Protein AF-A0A644X126-F1 (afdb_monomer_lite)

Foldseek 3Di:
DDDDDPVVVVVVVVVVVVVVVPPVVVVVVPFKDFQQAFDDDPNHTPGHRPDWDQDPVRDTDGQWMWGQDPVRDTDIDGPLVVVLVVVVWDWDADPVVRDIDHHDDPPPPPPDDPPAQLVVVLVVQQVVLVVVLVPAPASVQKDWPWWKWFDDPDPQQWIKIKTFIFGPRPPTDGDIDIDIGHQPPDDDGDRNDPPSDFDQDPVGTTIDIDDCVSYDD

Structure (mmCIF, N/CA/C/O backbone):
data_AF-A0A644X126-F1
#
_entry.id   AF-A0A644X126-F1
#
loop_
_atom_site.group_PDB
_atom_site.id
_atom_site.type_symbol
_atom_site.label_atom_id
_atom_site.label_alt_id
_atom_site.label_comp_id
_atom_site.label_asym_id
_atom_site.label_entity_id
_atom_site.label_seq_id
_atom_site.pdbx_PDB_ins_code
_atom_site.Cartn_x
_atom_site.Cartn_y
_atom_site.Cartn_z
_atom_site.occupancy
_atom_site.B_iso_or_equiv
_atom_site.auth_seq_id
_atom_site.auth_comp_id
_atom_site.auth_asym_id
_atom_site.auth_atom_id
_atom_site.pdbx_PDB_model_num
ATOM 1 N N . MET A 1 1 ? 68.796 30.355 -16.864 1.00 40.91 1 MET A N 1
ATOM 2 C CA . MET A 1 1 ? 68.556 29.551 -18.085 1.00 40.91 1 MET A CA 1
ATOM 3 C C . MET A 1 1 ? 67.049 29.350 -18.218 1.00 40.91 1 MET A C 1
ATOM 5 O O . MET A 1 1 ? 66.423 29.025 -17.220 1.00 40.91 1 MET A O 1
ATOM 9 N N . LYS A 1 2 ? 66.442 29.672 -19.372 1.00 56.16 2 LYS A N 1
ATOM 10 C CA . LYS A 1 2 ? 64.982 29.588 -19.585 1.00 56.16 2 LYS A CA 1
ATOM 11 C C . LYS A 1 2 ? 64.649 28.218 -20.186 1.00 56.16 2 LYS A C 1
ATOM 13 O O . LYS A 1 2 ? 64.935 27.997 -21.359 1.00 56.16 2 LYS A O 1
ATOM 18 N N . ASN A 1 3 ? 64.073 27.315 -19.396 1.00 58.97 3 ASN A N 1
ATOM 19 C CA . ASN A 1 3 ? 63.715 25.969 -19.849 1.00 58.97 3 ASN A CA 1
ATOM 20 C C . ASN A 1 3 ? 62.486 26.054 -20.763 1.00 58.97 3 ASN A C 1
ATOM 22 O O . ASN A 1 3 ? 61.373 26.281 -20.291 1.00 58.97 3 ASN A O 1
ATOM 26 N N . LYS A 1 4 ? 62.684 25.917 -22.078 1.00 67.62 4 LYS A N 1
ATOM 27 C CA . LYS A 1 4 ? 61.579 25.795 -23.034 1.00 67.62 4 LYS A CA 1
ATOM 28 C C . LYS A 1 4 ? 61.146 24.334 -23.070 1.00 67.62 4 LYS A C 1
ATOM 30 O O . LYS A 1 4 ? 61.917 23.486 -23.509 1.00 67.62 4 LYS A O 1
ATOM 35 N N . LEU A 1 5 ? 59.937 24.045 -22.592 1.00 64.88 5 LEU A N 1
ATOM 36 C CA . LEU A 1 5 ? 59.339 22.724 -22.768 1.00 64.88 5 LEU A CA 1
ATOM 37 C C . LEU A 1 5 ? 59.188 22.476 -24.283 1.00 64.88 5 LEU A C 1
ATOM 39 O O . LEU A 1 5 ? 58.654 23.351 -24.974 1.00 64.88 5 LEU A O 1
ATOM 43 N N . PRO A 1 6 ? 59.671 21.351 -24.835 1.00 75.75 6 PRO A N 1
ATOM 44 C CA . PRO A 1 6 ? 59.503 21.069 -26.253 1.00 75.75 6 PRO A CA 1
ATOM 45 C C . PRO A 1 6 ? 58.005 20.926 -26.586 1.00 75.75 6 PRO A C 1
ATOM 47 O O . PRO A 1 6 ? 57.253 20.360 -25.788 1.00 75.75 6 PRO A O 1
ATOM 50 N N . PRO A 1 7 ? 57.554 21.403 -27.761 1.00 76.69 7 PRO A N 1
ATOM 51 C CA . PRO A 1 7 ? 56.133 21.471 -28.125 1.00 76.69 7 PRO A CA 1
ATOM 52 C C . PRO A 1 7 ? 55.436 20.102 -28.128 1.00 76.69 7 PRO A C 1
ATOM 54 O O . PRO A 1 7 ? 54.237 20.018 -27.883 1.00 76.69 7 PRO A O 1
ATOM 57 N N . PHE A 1 8 ? 56.195 19.019 -28.317 1.00 80.00 8 PHE A N 1
ATOM 58 C CA . PHE A 1 8 ? 55.704 17.650 -28.178 1.00 80.00 8 PHE A CA 1
ATOM 59 C C . PHE A 1 8 ? 55.237 17.328 -26.748 1.00 80.00 8 PHE A C 1
ATOM 61 O O . PHE A 1 8 ? 54.151 16.784 -26.566 1.00 80.00 8 PHE A O 1
ATOM 68 N N . LEU A 1 9 ? 56.012 17.718 -25.725 1.00 81.38 9 LEU A N 1
ATOM 69 C CA . LEU A 1 9 ? 55.625 17.509 -24.325 1.00 81.38 9 LEU A CA 1
ATOM 70 C C . LEU A 1 9 ? 54.409 18.360 -23.951 1.00 81.38 9 LEU A C 1
ATOM 72 O O . LEU A 1 9 ? 53.558 17.898 -23.198 1.00 81.38 9 LEU A O 1
ATOM 76 N N . ALA A 1 10 ? 54.304 19.574 -24.499 1.00 82.69 10 ALA A N 1
ATOM 77 C CA . ALA A 1 10 ? 53.126 20.413 -24.303 1.00 82.69 10 ALA A CA 1
ATOM 78 C C . ALA A 1 10 ? 51.863 19.741 -24.870 1.00 82.69 10 ALA A C 1
ATOM 80 O O . ALA A 1 10 ? 50.846 19.692 -24.185 1.00 82.69 10 ALA A O 1
ATOM 81 N N . GLY A 1 11 ? 51.957 19.142 -26.064 1.00 84.62 11 GLY A N 1
ATOM 82 C CA . GLY A 1 11 ? 50.864 18.380 -26.674 1.00 84.62 11 GLY A CA 1
ATOM 83 C C . GLY A 1 11 ? 50.426 17.176 -25.836 1.00 84.62 11 GLY A C 1
ATOM 84 O O . GLY A 1 11 ? 49.239 17.043 -25.552 1.00 84.62 11 GLY A O 1
ATOM 85 N N . VAL A 1 12 ? 51.371 16.350 -25.366 1.00 88.69 12 VAL A N 1
ATOM 86 C CA . VAL A 1 12 ? 51.072 15.197 -24.490 1.00 88.69 12 VAL A CA 1
ATOM 87 C C . VAL A 1 12 ? 50.371 15.644 -23.204 1.00 88.69 12 VAL A C 1
ATOM 89 O O . VAL A 1 12 ? 49.398 15.018 -22.786 1.00 88.69 12 VAL A O 1
ATOM 92 N N . PHE A 1 13 ? 50.807 16.757 -22.608 1.00 84.06 13 PHE A N 1
ATOM 93 C CA . PHE A 1 13 ? 50.151 17.335 -21.434 1.00 84.06 13 PHE A CA 1
ATOM 94 C C . PHE A 1 13 ? 48.730 17.820 -21.730 1.00 84.06 13 PHE A C 1
ATOM 96 O O . PHE A 1 13 ? 47.830 17.588 -20.926 1.00 84.06 13 PHE A O 1
ATOM 103 N N . THR A 1 14 ? 48.503 18.463 -22.877 1.00 86.00 14 THR A N 1
ATOM 104 C CA . THR A 1 14 ? 47.160 18.896 -23.284 1.00 86.00 14 THR A CA 1
ATOM 105 C C . THR A 1 14 ? 46.230 17.703 -23.495 1.00 86.00 14 THR A C 1
ATOM 107 O O . THR A 1 14 ? 45.105 17.721 -23.002 1.00 86.00 14 THR A O 1
ATOM 110 N N . THR A 1 15 ? 46.688 16.638 -24.159 1.00 83.94 15 THR A N 1
ATOM 111 C CA . THR A 1 15 ? 45.876 15.428 -24.354 1.00 83.94 15 THR A CA 1
ATOM 112 C C . THR A 1 15 ? 45.592 14.723 -23.028 1.00 83.94 15 THR A C 1
ATOM 114 O O . THR A 1 15 ? 44.451 14.345 -22.783 1.00 83.94 15 THR A O 1
ATOM 117 N N . ALA A 1 16 ? 46.580 14.616 -22.133 1.00 83.94 16 ALA A N 1
ATOM 118 C CA . ALA A 1 16 ? 46.388 14.043 -20.800 1.00 83.94 16 ALA A CA 1
ATOM 119 C C . ALA A 1 16 ? 45.371 14.841 -19.964 1.00 83.94 16 ALA A C 1
ATOM 121 O O . ALA A 1 16 ? 44.516 14.248 -19.306 1.00 83.94 16 ALA A O 1
ATOM 122 N N . LEU A 1 17 ? 45.414 16.176 -20.040 1.00 83.50 17 LEU A N 1
ATOM 123 C CA . LEU A 1 17 ? 44.461 17.052 -19.361 1.00 83.50 17 LEU A CA 1
ATOM 124 C C . LEU A 1 17 ? 43.038 16.860 -19.909 1.00 83.50 17 LEU A C 1
ATOM 126 O O . LEU A 1 17 ? 42.105 16.681 -19.131 1.00 83.50 17 LEU A O 1
ATOM 130 N N . ILE A 1 18 ? 42.871 16.811 -21.235 1.00 81.50 18 ILE A N 1
ATOM 131 C CA . ILE A 1 18 ? 41.566 16.562 -21.869 1.00 81.50 18 ILE A CA 1
ATOM 132 C C . ILE A 1 18 ? 41.033 15.175 -21.483 1.00 81.50 18 ILE A C 1
ATOM 134 O O . ILE A 1 18 ? 39.880 15.062 -21.078 1.00 81.50 18 ILE A O 1
ATOM 138 N N . CYS A 1 19 ? 41.869 14.133 -21.522 1.00 75.06 19 CYS A N 1
ATOM 139 C CA . CYS A 1 19 ? 41.469 12.793 -21.095 1.00 75.06 19 CYS A CA 1
ATOM 140 C C . CYS A 1 19 ? 41.053 12.768 -19.617 1.00 75.06 19 CYS A C 1
ATOM 142 O O . CYS A 1 19 ? 40.012 12.194 -19.304 1.00 75.06 19 CYS A O 1
ATOM 144 N N . SER A 1 20 ? 41.780 13.447 -18.719 1.00 68.31 20 SER A N 1
ATOM 145 C CA . SER A 1 20 ? 41.420 13.501 -17.291 1.00 68.31 20 SER A CA 1
ATOM 146 C C . SER A 1 20 ? 40.070 14.175 -17.015 1.00 68.31 20 SER A C 1
ATOM 148 O O . SER A 1 20 ? 39.378 13.783 -16.080 1.00 68.31 20 SER A O 1
ATOM 150 N N . LEU A 1 21 ? 39.652 15.127 -17.855 1.00 68.12 21 LEU A N 1
ATOM 151 C CA . LEU A 1 21 ? 38.373 15.831 -17.717 1.00 68.12 21 LEU A CA 1
ATOM 152 C C . LEU A 1 21 ? 37.175 14.994 -18.197 1.00 68.12 21 LEU A C 1
ATOM 154 O O . LEU A 1 21 ? 36.044 15.272 -17.812 1.00 68.12 21 LEU A O 1
ATOM 158 N N . THR A 1 22 ? 37.402 13.963 -19.018 1.00 58.28 22 THR A N 1
ATOM 159 C CA . THR A 1 22 ? 36.324 13.112 -19.561 1.00 58.28 22 THR A CA 1
ATOM 160 C C . THR A 1 22 ? 35.936 11.928 -18.669 1.00 58.28 22 THR A C 1
ATOM 162 O O . THR A 1 22 ? 34.868 11.350 -18.860 1.00 58.28 22 THR A O 1
ATOM 165 N N . VAL A 1 23 ? 36.759 11.563 -17.678 1.00 58.66 23 VAL A N 1
ATOM 166 C CA . VAL A 1 23 ? 36.540 10.345 -16.871 1.00 58.66 23 VAL A CA 1
ATOM 167 C C . VAL A 1 23 ? 35.418 10.515 -15.838 1.00 58.66 23 VAL A C 1
ATOM 169 O O . VAL A 1 23 ? 34.710 9.557 -15.537 1.00 58.66 23 VAL A O 1
ATOM 172 N N . THR A 1 24 ? 35.190 11.725 -15.323 1.00 52.59 24 THR A N 1
ATOM 173 C CA . THR A 1 24 ? 34.214 11.958 -14.241 1.00 52.59 24 THR A CA 1
ATOM 174 C C . THR A 1 24 ? 32.754 11.890 -14.697 1.00 52.59 24 THR A C 1
ATOM 176 O O . THR A 1 24 ? 31.888 11.550 -13.896 1.00 52.59 24 THR A O 1
ATOM 179 N N . ALA A 1 25 ? 32.460 12.138 -15.977 1.00 50.09 25 ALA A N 1
ATOM 180 C CA . ALA A 1 25 ? 31.092 12.089 -16.500 1.00 50.09 25 ALA A CA 1
ATOM 181 C C . ALA A 1 25 ? 30.603 10.660 -16.813 1.00 50.09 25 ALA A C 1
ATOM 183 O O . ALA A 1 25 ? 29.402 10.396 -16.779 1.00 50.09 25 ALA A O 1
ATOM 184 N N . LEU A 1 26 ? 31.512 9.720 -17.100 1.00 50.06 26 LEU A N 1
ATOM 185 C CA . LEU A 1 26 ? 31.136 8.369 -17.532 1.00 50.06 26 LEU A CA 1
ATOM 186 C C . LEU A 1 26 ? 30.711 7.467 -16.359 1.00 50.06 26 LEU A C 1
ATOM 188 O O . LEU A 1 26 ? 29.802 6.654 -16.520 1.00 50.06 26 LEU A O 1
ATOM 192 N N . ALA A 1 27 ? 31.292 7.651 -15.168 1.00 52.66 27 ALA A N 1
ATOM 193 C CA . ALA A 1 27 ? 30.945 6.872 -13.973 1.00 52.66 27 ALA A CA 1
ATOM 194 C C . ALA A 1 27 ? 29.505 7.128 -13.481 1.00 52.66 27 ALA A C 1
ATOM 196 O O . ALA A 1 27 ? 28.838 6.203 -13.024 1.00 52.66 27 ALA A O 1
ATOM 197 N N . ALA A 1 28 ? 28.986 8.350 -13.653 1.00 50.41 28 ALA A N 1
ATOM 198 C CA . ALA A 1 28 ? 27.601 8.679 -13.306 1.00 50.41 28 ALA A CA 1
ATOM 199 C C . ALA A 1 28 ? 26.577 7.981 -14.224 1.00 50.41 28 ALA A C 1
ATOM 201 O O . ALA A 1 28 ? 25.473 7.658 -13.793 1.00 50.41 28 ALA A O 1
ATOM 202 N N . SER A 1 29 ? 26.950 7.679 -15.476 1.00 53.31 29 SER A N 1
ATOM 203 C CA . SER A 1 29 ? 26.071 6.970 -16.421 1.00 53.31 29 SER A CA 1
ATOM 204 C C . SER A 1 29 ? 25.863 5.484 -16.089 1.00 53.31 29 SER A C 1
ATOM 206 O O . SER A 1 29 ? 24.968 4.857 -16.648 1.00 53.31 29 SER A O 1
ATOM 208 N N . GLY A 1 30 ? 26.655 4.918 -15.168 1.00 60.38 30 GLY A N 1
ATOM 209 C CA . GLY A 1 30 ? 26.560 3.514 -14.750 1.00 60.38 30 GLY A CA 1
ATOM 210 C C . GLY A 1 30 ? 25.592 3.246 -13.593 1.00 60.38 30 GLY A C 1
ATOM 211 O O . GLY A 1 30 ? 25.305 2.085 -13.305 1.00 60.38 30 GLY A O 1
ATOM 212 N N . GLN A 1 31 ? 25.079 4.289 -12.930 1.00 79.62 31 GLN A N 1
ATOM 213 C CA . GLN A 1 31 ? 24.213 4.116 -11.758 1.00 79.62 31 GLN A CA 1
ATOM 214 C C . GLN A 1 31 ? 22.780 3.729 -12.115 1.00 79.62 31 GLN A C 1
ATOM 216 O O . GLN A 1 31 ? 22.107 3.143 -11.280 1.00 79.62 31 GLN A O 1
ATOM 221 N N . VAL A 1 32 ? 22.296 4.028 -13.324 1.00 88.69 32 VAL A N 1
ATOM 222 C CA . VAL A 1 32 ? 20.918 3.727 -13.738 1.00 88.69 32 VAL A CA 1
ATOM 223 C C . VAL A 1 32 ? 20.929 2.982 -15.065 1.00 88.69 32 VAL A C 1
ATOM 225 O O . VAL A 1 32 ? 21.407 3.491 -16.072 1.00 88.69 32 VAL A O 1
ATOM 228 N N . SER A 1 33 ? 20.378 1.772 -15.071 1.00 91.38 33 SER A N 1
ATOM 229 C CA . SER A 1 33 ? 20.244 0.927 -16.259 1.00 91.38 33 SER A CA 1
ATOM 230 C C . SER A 1 33 ? 18.778 0.616 -16.536 1.00 91.38 33 SER A C 1
ATOM 232 O O . SER A 1 33 ? 18.036 0.247 -15.630 1.00 91.38 33 SER A O 1
ATOM 234 N N . PHE A 1 34 ? 18.353 0.715 -17.794 1.00 93.31 34 PHE A N 1
ATOM 235 C CA . PHE A 1 34 ? 16.987 0.383 -18.203 1.00 93.31 34 PHE A CA 1
ATOM 236 C C . PHE A 1 34 ? 16.898 -1.049 -18.724 1.00 93.31 34 PHE A C 1
ATOM 238 O O . PHE A 1 34 ? 17.758 -1.492 -19.485 1.00 93.31 34 PHE A O 1
ATOM 245 N N . ASN A 1 35 ? 15.836 -1.758 -18.337 1.00 93.19 35 ASN A N 1
ATOM 246 C CA . ASN A 1 35 ? 15.483 -3.086 -18.850 1.00 93.19 35 ASN A CA 1
ATOM 247 C C . ASN A 1 35 ? 16.629 -4.117 -18.748 1.00 93.19 35 ASN A C 1
ATOM 249 O O . ASN A 1 35 ? 16.771 -4.991 -19.608 1.00 93.19 35 ASN A O 1
ATOM 253 N N . LEU A 1 36 ? 17.467 -4.020 -17.707 1.00 91.69 36 LEU A N 1
ATOM 254 C CA . LEU A 1 36 ? 18.660 -4.862 -17.536 1.00 91.69 36 LEU A CA 1
ATOM 255 C C . LEU A 1 36 ? 18.313 -6.350 -17.359 1.00 91.69 36 LEU A C 1
ATOM 257 O O . LEU A 1 36 ? 19.083 -7.225 -17.771 1.00 91.69 36 LEU A O 1
ATOM 261 N N . SER A 1 37 ? 17.139 -6.621 -16.786 1.00 88.06 37 SER A N 1
ATOM 262 C CA . SER A 1 37 ? 16.658 -7.951 -16.415 1.00 88.06 37 SER A CA 1
ATOM 263 C C . SER A 1 37 ? 15.315 -8.260 -17.070 1.00 88.06 37 SER A C 1
ATOM 265 O O . SER A 1 37 ? 14.464 -7.383 -17.209 1.00 88.06 37 SER A O 1
ATOM 267 N N . ALA A 1 38 ? 15.111 -9.530 -17.430 1.00 91.06 38 ALA A N 1
ATOM 268 C CA . ALA A 1 38 ? 13.787 -10.031 -17.782 1.00 91.06 38 ALA A CA 1
ATOM 269 C C . ALA A 1 38 ? 12.904 -10.087 -16.528 1.00 91.06 38 ALA A C 1
ATOM 271 O O . ALA A 1 38 ? 13.386 -10.408 -15.439 1.00 91.06 38 ALA A O 1
ATOM 272 N N . ILE A 1 39 ? 11.612 -9.812 -16.687 1.00 91.00 39 ILE A N 1
ATOM 273 C CA . ILE A 1 39 ? 10.663 -9.776 -15.576 1.00 91.00 39 ILE A CA 1
ATOM 274 C C . ILE A 1 39 ? 9.706 -10.953 -15.715 1.00 91.00 39 ILE A C 1
ATOM 276 O O . ILE A 1 39 ? 9.108 -11.169 -16.775 1.00 91.00 39 ILE A O 1
ATOM 280 N N . LYS A 1 40 ? 9.555 -11.710 -14.626 1.00 90.38 40 LYS A N 1
ATOM 281 C CA . LYS A 1 40 ? 8.569 -12.781 -14.510 1.00 90.38 40 LYS A CA 1
ATOM 282 C C . LYS A 1 40 ? 7.619 -12.482 -13.363 1.00 90.38 40 LYS A C 1
ATOM 284 O O . LYS A 1 40 ? 8.064 -12.143 -12.272 1.00 90.38 40 LYS A O 1
ATOM 289 N N . PHE A 1 41 ? 6.329 -12.646 -13.611 1.00 87.88 41 PHE A N 1
ATOM 290 C CA . PHE A 1 41 ? 5.274 -12.519 -12.615 1.00 87.88 41 PHE A CA 1
ATOM 291 C C . PHE A 1 41 ? 4.470 -13.818 -12.618 1.00 87.88 41 PHE A C 1
ATOM 293 O O . PHE A 1 41 ? 4.087 -14.300 -13.682 1.00 87.88 41 PHE A O 1
ATOM 300 N N . ASN A 1 42 ? 4.296 -14.443 -11.450 1.00 89.38 42 ASN A N 1
ATOM 301 C CA . ASN A 1 42 ? 3.670 -15.768 -11.321 1.00 89.38 42 ASN A CA 1
ATOM 302 C C . ASN A 1 42 ? 4.260 -16.834 -12.271 1.00 89.38 42 ASN A C 1
ATOM 304 O O . ASN A 1 42 ? 3.544 -17.632 -12.868 1.00 89.38 42 ASN A O 1
ATOM 308 N N . GLY A 1 43 ? 5.585 -16.823 -12.459 1.00 87.31 43 GLY A N 1
ATOM 309 C CA . GLY A 1 43 ? 6.290 -17.763 -13.339 1.00 87.31 43 GLY A CA 1
ATOM 310 C C . GLY A 1 43 ? 6.166 -17.474 -14.842 1.00 87.31 43 GLY A C 1
ATOM 311 O O . GLY A 1 43 ? 6.935 -18.037 -15.621 1.00 87.31 43 GLY A O 1
ATOM 312 N N . GLN A 1 44 ? 5.283 -16.561 -15.257 1.00 88.06 44 GLN A N 1
ATOM 313 C CA . GLN A 1 44 ? 5.147 -16.131 -16.648 1.00 88.06 44 GLN A CA 1
ATOM 314 C C . GLN A 1 44 ? 6.044 -14.934 -16.947 1.00 88.06 44 GLN A C 1
ATOM 316 O O . GLN A 1 44 ? 6.161 -14.009 -16.145 1.00 88.06 44 GLN A O 1
ATOM 321 N N . GLN A 1 45 ? 6.695 -14.946 -18.109 1.00 90.25 45 GLN A N 1
ATOM 322 C CA . GLN A 1 45 ? 7.522 -13.829 -18.550 1.00 90.25 45 GLN A CA 1
ATOM 323 C C . GLN A 1 45 ? 6.642 -12.701 -19.082 1.00 90.25 45 GLN A C 1
ATOM 325 O O . GLN A 1 45 ? 5.902 -12.892 -20.040 1.00 90.25 45 GLN A O 1
ATOM 330 N N . ILE A 1 46 ? 6.759 -11.527 -18.463 1.00 90.69 46 ILE A N 1
ATOM 331 C CA . ILE A 1 46 ? 5.954 -10.341 -18.787 1.00 90.69 46 ILE A CA 1
ATOM 332 C C . ILE A 1 46 ? 6.746 -9.255 -19.529 1.00 90.69 46 ILE A C 1
ATOM 334 O O . ILE A 1 46 ? 6.148 -8.304 -20.029 1.00 90.69 46 ILE A O 1
ATOM 338 N N . SER A 1 47 ? 8.078 -9.377 -19.549 1.00 92.50 47 SER A N 1
ATOM 339 C CA . SER A 1 47 ? 9.006 -8.549 -20.325 1.00 92.50 47 SER A CA 1
ATOM 340 C C . SER A 1 47 ? 10.326 -9.296 -20.493 1.00 92.50 47 SER A C 1
ATOM 342 O O . SER A 1 47 ? 10.867 -9.813 -19.507 1.00 92.50 47 SER A O 1
ATOM 344 N N . ALA A 1 48 ? 10.867 -9.354 -21.709 1.00 93.50 48 ALA A N 1
ATOM 345 C CA . ALA A 1 48 ? 12.229 -9.827 -21.919 1.00 93.50 48 ALA A CA 1
ATOM 346 C C . ALA A 1 48 ? 13.257 -8.753 -21.522 1.00 93.50 48 ALA A C 1
ATOM 348 O O . ALA A 1 48 ? 12.932 -7.584 -21.297 1.00 93.50 48 ALA A O 1
ATOM 349 N N . LYS A 1 49 ? 14.528 -9.157 -21.430 1.00 93.50 49 LYS A N 1
ATOM 350 C CA . LYS A 1 49 ? 15.640 -8.225 -21.225 1.00 93.50 49 LYS A CA 1
ATOM 351 C C . LYS A 1 49 ? 15.731 -7.263 -22.414 1.00 93.50 49 LYS A C 1
ATOM 353 O O . LYS A 1 49 ? 15.696 -7.701 -23.559 1.00 93.50 49 LYS A O 1
ATOM 358 N N . GLY A 1 50 ? 15.901 -5.975 -22.131 1.00 92.50 50 GLY A N 1
ATOM 359 C CA . GLY A 1 50 ? 15.982 -4.915 -23.137 1.00 92.50 50 GLY A CA 1
ATOM 360 C C . GLY A 1 50 ? 14.630 -4.445 -23.678 1.00 92.50 50 GLY A C 1
ATOM 361 O O . GLY A 1 50 ? 14.596 -3.432 -24.373 1.00 92.50 50 GLY A O 1
ATOM 362 N N . GLU A 1 51 ? 13.524 -5.119 -23.351 1.00 92.69 51 GLU A N 1
ATOM 363 C CA . GLU A 1 51 ? 12.206 -4.739 -23.857 1.00 92.69 51 GLU A CA 1
ATOM 364 C C . GLU A 1 51 ? 11.588 -3.582 -23.080 1.00 92.69 51 GLU A C 1
ATOM 366 O O . GLU A 1 51 ? 11.663 -3.504 -21.853 1.00 92.69 51 GLU A O 1
ATOM 371 N N . ASN A 1 52 ? 10.939 -2.697 -23.833 1.00 92.19 52 ASN A N 1
ATOM 372 C CA . ASN A 1 52 ? 10.089 -1.656 -23.284 1.00 92.19 52 ASN A CA 1
ATOM 373 C C . ASN A 1 52 ? 8.678 -2.190 -23.050 1.00 92.19 52 ASN A C 1
ATOM 375 O O . ASN A 1 52 ? 8.208 -3.107 -23.720 1.00 92.19 52 ASN A O 1
ATOM 379 N N . TYR A 1 53 ? 7.986 -1.540 -22.129 1.00 88.56 53 TYR A N 1
ATOM 380 C CA . TYR A 1 53 ? 6.576 -1.743 -21.867 1.00 88.56 53 TYR A CA 1
ATOM 381 C C . TYR A 1 53 ? 5.769 -0.622 -22.537 1.00 88.56 53 TYR A C 1
ATOM 383 O O . TYR A 1 53 ? 6.079 0.561 -22.391 1.00 88.56 53 TYR A O 1
ATOM 391 N N . THR A 1 54 ? 4.740 -0.995 -23.294 1.00 89.56 54 THR A N 1
ATOM 392 C CA . THR A 1 54 ? 3.844 -0.045 -23.961 1.00 89.56 54 THR A CA 1
ATOM 393 C C . THR A 1 54 ? 2.630 0.229 -23.082 1.00 89.56 54 THR A C 1
ATOM 395 O O . THR A 1 54 ? 1.862 -0.678 -22.764 1.00 89.56 54 THR A O 1
ATOM 398 N N . LEU A 1 55 ? 2.449 1.493 -22.709 1.00 83.88 55 LEU A N 1
ATOM 399 C CA . LEU A 1 55 ? 1.278 1.966 -21.978 1.00 83.88 55 LEU A CA 1
ATOM 400 C C . LEU A 1 55 ? 0.017 1.898 -22.851 1.00 83.88 55 LEU A C 1
ATOM 402 O O . LEU A 1 55 ? 0.091 1.946 -24.077 1.00 83.88 55 LEU A O 1
ATOM 406 N N . SER A 1 56 ? -1.158 1.932 -22.218 1.00 80.06 56 SER A N 1
ATOM 407 C CA . SER A 1 56 ? -2.447 2.077 -22.916 1.00 80.06 56 SER A CA 1
ATOM 408 C C . SER A 1 56 ? -2.543 3.327 -23.808 1.00 80.06 56 SER A C 1
ATOM 410 O O . SER A 1 56 ? -3.322 3.346 -24.754 1.00 80.06 56 SER A O 1
ATOM 412 N N . SER A 1 57 ? -1.726 4.354 -23.550 1.00 80.25 57 SER A N 1
ATOM 413 C CA . SER A 1 57 ? -1.590 5.546 -24.398 1.00 80.25 57 SER A CA 1
ATOM 414 C C . SER A 1 57 ? -0.798 5.307 -25.693 1.00 80.25 57 SER A C 1
ATOM 416 O O . SER A 1 57 ? -0.651 6.229 -26.489 1.00 80.25 57 SER A O 1
ATOM 418 N N . GLY A 1 58 ? -0.227 4.113 -25.887 1.00 86.56 58 GLY A N 1
ATOM 419 C CA . GLY A 1 58 ? 0.686 3.790 -26.988 1.00 86.56 58 GLY A CA 1
ATOM 420 C C . GLY A 1 58 ? 2.136 4.235 -26.759 1.00 86.56 58 GLY A C 1
ATOM 421 O O . GLY A 1 58 ? 2.991 4.027 -27.617 1.00 86.56 58 GLY A O 1
ATOM 422 N N . THR A 1 59 ? 2.445 4.843 -25.612 1.00 90.94 59 THR A N 1
ATOM 423 C CA . THR A 1 59 ? 3.800 5.309 -25.284 1.00 90.94 59 THR A CA 1
ATOM 424 C C . THR A 1 59 ? 4.665 4.165 -24.764 1.00 90.94 59 THR A C 1
ATOM 426 O O . THR A 1 59 ? 4.264 3.447 -23.849 1.00 90.94 59 THR A O 1
ATOM 429 N N . ASN A 1 60 ? 5.881 4.038 -25.296 1.00 92.31 60 ASN A N 1
ATOM 430 C CA . ASN A 1 60 ? 6.875 3.096 -24.788 1.00 92.31 60 ASN A CA 1
ATOM 431 C C . ASN A 1 60 ? 7.625 3.691 -23.596 1.00 92.31 60 ASN A C 1
ATOM 433 O O . ASN A 1 60 ? 8.197 4.776 -23.693 1.00 92.31 60 ASN A O 1
ATOM 437 N N . VAL A 1 61 ? 7.656 2.946 -22.498 1.00 91.25 61 VAL A N 1
ATOM 438 C CA . VAL A 1 61 ? 8.410 3.268 -21.287 1.00 91.25 61 VAL A CA 1
ATOM 439 C C . VAL A 1 61 ? 9.299 2.086 -20.896 1.00 91.25 61 VAL A C 1
ATOM 441 O O . VAL A 1 61 ? 9.031 0.955 -21.310 1.00 91.25 61 VAL A O 1
ATOM 444 N N . PRO A 1 62 ? 10.358 2.303 -20.101 1.00 93.44 62 PRO A N 1
ATOM 445 C CA . PRO A 1 62 ? 11.133 1.200 -19.552 1.00 93.44 62 PRO A CA 1
ATOM 446 C C . PRO A 1 62 ? 10.241 0.245 -18.752 1.00 93.44 62 PRO A C 1
ATOM 448 O O . PRO A 1 62 ? 9.426 0.676 -17.932 1.00 93.44 62 PRO A O 1
ATOM 451 N N . ALA A 1 63 ? 10.406 -1.055 -18.978 1.00 93.12 63 ALA A N 1
ATOM 452 C CA . ALA A 1 63 ? 9.752 -2.092 -18.190 1.00 93.12 63 ALA A CA 1
ATOM 453 C C . ALA A 1 63 ? 10.358 -2.198 -16.780 1.00 93.12 63 ALA A C 1
ATOM 455 O O . ALA A 1 63 ? 9.660 -2.554 -15.830 1.00 93.12 63 ALA A O 1
ATOM 456 N N . SER A 1 64 ? 11.644 -1.871 -16.632 1.00 93.38 64 SER A N 1
ATOM 457 C CA . SER A 1 64 ? 12.321 -1.778 -15.339 1.00 93.38 64 SER A CA 1
ATOM 458 C C . SER A 1 64 ? 13.463 -0.769 -15.351 1.00 93.38 64 SER A C 1
ATOM 460 O O . SER A 1 64 ? 14.046 -0.454 -16.393 1.00 93.38 64 SER A O 1
ATOM 462 N N . ILE A 1 65 ? 13.792 -0.284 -14.156 1.00 94.44 65 ILE A N 1
ATOM 463 C CA . ILE A 1 65 ? 14.951 0.566 -13.898 1.00 94.44 65 ILE A CA 1
ATOM 464 C C . ILE A 1 65 ? 15.790 -0.126 -12.833 1.00 94.44 65 ILE A C 1
ATOM 466 O O . ILE A 1 65 ? 15.282 -0.447 -11.765 1.00 94.44 65 ILE A O 1
ATOM 470 N N . THR A 1 66 ? 17.069 -0.348 -13.093 1.00 93.31 66 THR A N 1
ATOM 471 C CA . THR A 1 66 ? 18.010 -0.873 -12.106 1.00 93.31 66 THR A CA 1
ATOM 472 C C . THR A 1 66 ? 18.935 0.245 -11.658 1.00 93.31 66 THR A C 1
ATOM 474 O O . THR A 1 66 ? 19.628 0.834 -12.485 1.00 93.31 66 THR A O 1
ATOM 477 N N . TYR A 1 67 ? 18.938 0.527 -10.357 1.00 92.06 67 TYR A N 1
ATOM 478 C CA . TYR A 1 67 ? 19.912 1.400 -9.719 1.00 92.06 67 TYR A CA 1
ATOM 479 C C . TYR A 1 67 ? 21.077 0.573 -9.179 1.00 92.06 67 TYR A C 1
ATOM 481 O O . TYR A 1 67 ? 20.835 -0.391 -8.457 1.00 92.06 67 TYR A O 1
ATOM 489 N N . THR A 1 68 ? 22.309 0.956 -9.493 1.00 90.56 68 THR A N 1
ATOM 490 C CA . THR A 1 68 ? 23.524 0.338 -8.953 1.00 90.56 68 THR A CA 1
ATOM 491 C C . THR A 1 68 ? 24.147 1.282 -7.934 1.00 90.56 68 THR A C 1
ATOM 493 O O . THR A 1 68 ? 24.509 2.410 -8.278 1.00 90.56 68 THR A O 1
ATOM 496 N N . ASP A 1 69 ? 24.262 0.826 -6.688 1.00 88.31 69 ASP A N 1
ATOM 497 C CA . ASP A 1 69 ? 24.902 1.588 -5.617 1.00 88.31 69 ASP A CA 1
ATOM 498 C C . ASP A 1 69 ? 26.442 1.609 -5.734 1.00 88.31 69 ASP A C 1
ATOM 500 O O . ASP A 1 69 ? 27.041 0.966 -6.601 1.00 88.31 69 ASP A O 1
ATOM 504 N N . GLU A 1 70 ? 27.099 2.361 -4.849 1.00 85.81 70 GLU A N 1
ATOM 505 C CA . GLU A 1 70 ? 28.562 2.525 -4.822 1.00 85.81 70 GLU A CA 1
ATOM 506 C C . GLU A 1 70 ? 29.327 1.215 -4.552 1.00 85.81 70 GLU A C 1
ATOM 508 O O . GLU A 1 70 ? 30.499 1.101 -4.909 1.00 85.81 70 GLU A O 1
ATOM 513 N N . ASN A 1 71 ? 28.666 0.213 -3.966 1.00 87.75 71 ASN A N 1
ATOM 514 C CA . ASN A 1 71 ? 29.225 -1.111 -3.694 1.00 87.75 71 ASN A CA 1
ATOM 515 C C . ASN A 1 71 ? 28.968 -2.103 -4.845 1.00 87.75 71 ASN A C 1
ATOM 517 O O . ASN A 1 71 ? 29.356 -3.269 -4.751 1.00 87.75 71 ASN A O 1
ATOM 521 N N . GLY A 1 72 ? 28.310 -1.665 -5.925 1.00 83.81 72 GLY A N 1
ATOM 522 C CA . GLY A 1 72 ? 27.918 -2.510 -7.052 1.00 83.81 72 GLY A CA 1
ATOM 523 C C . GLY A 1 72 ? 26.617 -3.293 -6.832 1.00 83.81 72 GLY A C 1
ATOM 524 O O . GLY A 1 72 ? 26.300 -4.177 -7.630 1.00 83.81 72 GLY A O 1
ATOM 525 N N . GLY A 1 73 ? 25.859 -2.996 -5.773 1.00 86.81 73 GLY A N 1
ATOM 526 C CA . GLY A 1 73 ? 24.564 -3.604 -5.476 1.00 86.81 73 GLY A CA 1
ATOM 527 C C . GLY A 1 73 ? 23.454 -3.057 -6.376 1.00 86.81 73 GLY A C 1
ATOM 528 O O . GLY A 1 73 ? 23.138 -1.870 -6.340 1.00 86.81 73 GLY A O 1
ATOM 529 N N . GLY A 1 74 ? 22.848 -3.922 -7.195 1.00 89.62 74 GLY A N 1
ATOM 530 C CA . GLY A 1 74 ? 21.762 -3.557 -8.109 1.00 89.62 74 GLY A CA 1
ATOM 531 C C . GLY A 1 74 ? 20.368 -3.710 -7.488 1.00 89.62 74 GLY A C 1
ATOM 532 O O . GLY A 1 74 ? 19.958 -4.822 -7.164 1.00 89.62 74 GLY A O 1
ATOM 533 N N . THR A 1 75 ? 19.595 -2.625 -7.404 1.00 92.62 75 THR A N 1
ATOM 534 C CA . THR A 1 75 ? 18.177 -2.620 -6.998 1.00 92.62 75 THR A CA 1
ATOM 535 C C . THR A 1 75 ? 17.279 -2.365 -8.202 1.00 92.62 75 THR A C 1
ATOM 537 O O . THR A 1 75 ? 17.437 -1.361 -8.891 1.00 92.62 75 THR A O 1
ATOM 540 N N . THR A 1 76 ? 16.320 -3.257 -8.463 1.00 91.81 76 THR A N 1
ATOM 541 C CA . THR A 1 76 ? 15.391 -3.123 -9.598 1.00 91.81 76 THR A CA 1
ATOM 542 C C . THR A 1 76 ? 14.052 -2.545 -9.154 1.00 91.81 76 THR A C 1
ATOM 544 O O . THR A 1 76 ? 13.349 -3.138 -8.341 1.00 91.81 76 THR A O 1
ATOM 547 N N . TYR A 1 77 ? 13.687 -1.416 -9.746 1.00 92.50 77 TYR A N 1
ATOM 548 C CA . TYR A 1 77 ? 12.411 -0.736 -9.596 1.00 92.50 77 TYR A CA 1
ATOM 549 C C . TYR A 1 77 ? 11.489 -1.083 -10.763 1.00 92.50 77 TYR A C 1
ATOM 551 O O . TYR A 1 77 ? 11.916 -1.170 -11.921 1.00 92.50 77 TYR A O 1
ATOM 559 N N . LEU A 1 78 ? 10.208 -1.255 -10.447 1.00 92.25 78 LEU A N 1
ATOM 560 C CA . LEU A 1 78 ? 9.156 -1.553 -11.411 1.00 92.25 78 LEU A CA 1
ATOM 561 C C . LEU A 1 78 ? 8.139 -0.408 -11.451 1.00 92.25 78 LEU A C 1
ATOM 563 O O . LEU A 1 78 ? 7.803 0.138 -10.397 1.00 92.25 78 LEU A O 1
ATOM 567 N N . PRO A 1 79 ? 7.603 -0.054 -12.634 1.00 90.69 79 PRO A N 1
ATOM 568 C CA . PRO A 1 79 ? 6.525 0.919 -12.724 1.00 90.69 79 PRO A CA 1
ATOM 569 C C . PRO A 1 79 ? 5.297 0.448 -11.934 1.00 90.69 79 PRO A C 1
ATOM 571 O O . PRO A 1 79 ? 4.747 -0.617 -12.215 1.00 90.69 79 PRO A O 1
ATOM 574 N N . ALA A 1 80 ? 4.822 1.268 -10.994 1.00 89.69 80 ALA A N 1
ATOM 575 C CA . ALA A 1 80 ? 3.633 0.977 -10.186 1.00 89.69 80 ALA A CA 1
ATOM 576 C C . ALA A 1 80 ? 2.407 0.627 -11.050 1.00 89.69 80 ALA A C 1
ATOM 578 O O . ALA A 1 80 ? 1.704 -0.343 -10.777 1.00 89.69 80 ALA A O 1
ATOM 579 N N . LYS A 1 81 ? 2.211 1.355 -12.158 1.00 88.31 81 LYS A N 1
ATOM 580 C CA . LYS A 1 81 ? 1.146 1.085 -13.136 1.00 88.31 81 LYS A CA 1
ATOM 581 C C . LYS A 1 81 ? 1.262 -0.299 -13.780 1.00 88.31 81 LYS A C 1
ATOM 583 O O . LYS A 1 81 ? 0.259 -0.957 -14.019 1.00 88.31 81 LYS A O 1
ATOM 588 N N . ARG A 1 82 ? 2.485 -0.772 -14.039 1.00 87.94 82 ARG A N 1
ATOM 589 C CA . ARG A 1 82 ? 2.683 -2.112 -14.600 1.00 87.94 82 ARG A CA 1
ATOM 590 C C . ARG A 1 82 ? 2.294 -3.184 -13.586 1.00 87.94 82 ARG A C 1
ATOM 592 O O . ARG A 1 82 ? 1.681 -4.173 -13.964 1.00 87.94 82 ARG A O 1
ATOM 599 N N . ILE A 1 83 ? 2.612 -2.974 -12.308 1.00 88.69 83 ILE A N 1
ATOM 600 C CA . ILE A 1 83 ? 2.198 -3.873 -11.222 1.00 88.69 83 ILE A CA 1
ATOM 601 C C . ILE A 1 83 ? 0.670 -3.896 -11.100 1.00 88.69 83 ILE A C 1
ATOM 603 O O . ILE A 1 83 ? 0.092 -4.977 -11.023 1.00 88.69 83 ILE A O 1
ATOM 607 N N . SER A 1 84 ? 0.010 -2.736 -11.133 1.00 88.06 84 SER A N 1
ATOM 608 C CA . SER A 1 84 ? -1.449 -2.661 -11.003 1.00 88.06 84 SER A CA 1
ATOM 609 C C . SER A 1 84 ? -2.169 -3.408 -12.134 1.00 88.06 84 SER A C 1
ATOM 611 O O . SER A 1 84 ? -3.087 -4.178 -11.869 1.00 88.06 84 SER A O 1
ATOM 613 N N . GLU A 1 85 ? -1.691 -3.281 -13.377 1.00 86.69 85 GLU A N 1
ATOM 614 C CA . GLU A 1 85 ? -2.209 -4.030 -14.532 1.00 86.69 85 GLU A CA 1
ATOM 615 C C . GLU A 1 85 ? -2.061 -5.548 -14.384 1.00 86.69 85 GLU A C 1
ATOM 617 O O . GLU A 1 85 ? -2.968 -6.292 -14.745 1.00 86.69 85 GLU A O 1
ATOM 622 N N . LEU A 1 86 ? -0.930 -6.016 -13.851 1.00 87.75 86 LEU A N 1
ATOM 623 C CA . LEU A 1 86 ? -0.666 -7.448 -13.665 1.00 87.75 86 LEU A CA 1
ATOM 624 C C . LEU A 1 86 ? -1.517 -8.063 -12.555 1.00 87.75 86 LEU A C 1
ATOM 626 O O . LEU A 1 86 ? -1.907 -9.224 -12.650 1.00 87.75 86 LEU A O 1
ATOM 630 N N . VAL A 1 87 ? -1.767 -7.295 -11.495 1.00 88.19 87 VAL A N 1
ATOM 631 C CA . VAL A 1 87 ? -2.578 -7.720 -10.346 1.00 88.19 87 VAL A CA 1
ATOM 632 C C . VAL A 1 87 ? -4.075 -7.495 -10.611 1.00 88.19 87 VAL A C 1
ATOM 634 O O . VAL A 1 87 ? -4.911 -8.054 -9.908 1.00 88.19 87 VAL A O 1
ATOM 637 N N . GLY A 1 88 ? -4.432 -6.730 -11.647 1.00 85.00 88 GLY A N 1
ATOM 638 C CA . GLY A 1 88 ? -5.822 -6.433 -11.999 1.00 85.00 88 GLY A CA 1
ATOM 639 C C . GLY A 1 88 ? -6.483 -5.444 -11.041 1.00 85.00 88 GLY A C 1
ATOM 640 O O . GLY A 1 88 ? -7.685 -5.526 -10.801 1.00 85.00 88 GLY A O 1
ATOM 641 N N . VAL A 1 89 ? -5.698 -4.529 -10.472 1.00 86.50 89 VAL A N 1
ATOM 642 C CA . VAL A 1 89 ? -6.177 -3.502 -9.544 1.00 86.50 89 VAL A CA 1
ATOM 643 C C . VAL A 1 89 ? -5.985 -2.111 -10.119 1.00 86.50 89 VAL A C 1
ATOM 645 O O . VAL A 1 89 ? -5.137 -1.880 -10.984 1.00 86.50 89 VAL A O 1
ATOM 648 N N . GLU A 1 90 ? -6.761 -1.162 -9.615 1.00 84.38 90 GLU A N 1
ATOM 649 C CA . GLU A 1 90 ? -6.617 0.228 -10.012 1.00 84.38 90 GLU A CA 1
ATOM 650 C C . GLU A 1 90 ? -5.415 0.893 -9.341 1.00 84.38 90 GLU A C 1
ATOM 652 O O . GLU A 1 90 ? -4.936 0.475 -8.278 1.00 84.38 90 GLU A O 1
ATOM 657 N N . ILE A 1 91 ? -4.925 1.931 -10.017 1.00 87.06 91 ILE A N 1
ATOM 658 C CA . ILE A 1 91 ? -3.853 2.799 -9.557 1.00 87.06 91 ILE A CA 1
ATOM 659 C C . ILE A 1 91 ? -4.323 4.250 -9.610 1.00 87.06 91 ILE A C 1
ATOM 661 O O . ILE A 1 91 ? -4.843 4.701 -10.631 1.00 87.06 91 ILE A O 1
ATOM 665 N N . GLY A 1 92 ? -4.115 4.976 -8.517 1.00 86.44 92 GLY A N 1
ATOM 666 C CA . GLY A 1 92 ? -4.471 6.385 -8.382 1.00 86.44 92 GLY A CA 1
ATOM 667 C C . GLY A 1 92 ? -3.295 7.219 -7.893 1.00 86.44 92 GLY A C 1
ATOM 668 O O . GLY A 1 92 ? -2.372 6.700 -7.266 1.00 86.44 92 GLY A O 1
ATOM 669 N N . TYR A 1 93 ? -3.340 8.516 -8.185 1.00 84.75 93 TYR A N 1
ATOM 670 C CA . TYR A 1 93 ? -2.452 9.510 -7.594 1.00 84.75 93 TYR A CA 1
ATOM 671 C C . TYR A 1 93 ? -3.298 10.574 -6.905 1.00 84.75 93 TYR A C 1
ATOM 673 O O . TYR A 1 93 ? -4.132 11.208 -7.553 1.00 84.75 93 TYR A O 1
ATOM 681 N N . ASP A 1 94 ? -3.075 10.759 -5.610 1.00 80.69 94 ASP A N 1
ATOM 682 C CA . ASP A 1 94 ? -3.674 11.839 -4.842 1.00 80.69 94 ASP A CA 1
ATOM 683 C C . ASP A 1 94 ? -2.665 12.985 -4.721 1.00 80.69 94 ASP A C 1
ATOM 685 O O . ASP A 1 94 ? -1.645 12.883 -4.038 1.00 80.69 94 ASP A O 1
ATOM 689 N N . ALA A 1 95 ? -2.957 14.094 -5.399 1.00 77.94 95 ALA A N 1
ATOM 690 C CA . ALA A 1 95 ? -2.111 15.280 -5.389 1.00 77.94 95 ALA A CA 1
ATOM 691 C C . ALA A 1 95 ? -2.152 16.044 -4.054 1.00 77.94 95 ALA A C 1
ATOM 693 O O . ALA A 1 95 ? -1.202 16.765 -3.755 1.00 77.94 95 ALA A O 1
ATOM 694 N N . ALA A 1 96 ? -3.219 15.906 -3.260 1.00 77.06 96 ALA A N 1
ATOM 695 C CA . ALA A 1 96 ? -3.346 16.588 -1.974 1.00 77.06 96 ALA A CA 1
ATOM 696 C C . ALA A 1 96 ? -2.412 15.969 -0.928 1.00 77.06 96 ALA A C 1
ATOM 698 O O . ALA A 1 96 ? -1.750 16.688 -0.181 1.00 77.06 96 ALA A O 1
ATOM 699 N N . THR A 1 97 ? -2.319 14.637 -0.912 1.00 81.88 97 THR A N 1
ATOM 700 C CA . THR A 1 97 ? -1.437 13.889 0.002 1.00 81.88 97 THR A CA 1
ATOM 701 C C . THR A 1 97 ? -0.094 13.495 -0.621 1.00 81.88 97 THR A C 1
ATOM 703 O O . THR A 1 97 ? 0.807 13.045 0.084 1.00 81.88 97 THR A O 1
ATOM 706 N N . GLY A 1 98 ? 0.069 13.668 -1.936 1.00 83.56 98 GLY A N 1
ATOM 707 C CA . GLY A 1 98 ? 1.269 13.276 -2.676 1.00 83.56 98 GLY A CA 1
ATOM 708 C C . GLY A 1 98 ? 1.468 11.759 -2.749 1.00 83.56 98 GLY A C 1
ATOM 709 O O . GLY A 1 98 ? 2.603 11.298 -2.878 1.00 83.56 98 GLY A O 1
ATOM 710 N N . SER A 1 99 ? 0.390 10.981 -2.640 1.00 82.88 99 SER A N 1
ATOM 711 C CA . SER A 1 99 ? 0.432 9.525 -2.503 1.00 82.88 99 SER A CA 1
ATOM 712 C C . SER A 1 99 ? 0.014 8.802 -3.786 1.00 82.88 99 SER A C 1
ATOM 714 O O . SER A 1 99 ? -0.776 9.297 -4.590 1.00 82.88 99 SER A O 1
ATOM 716 N N . VAL A 1 100 ? 0.581 7.611 -3.996 1.00 86.12 100 VAL A N 1
ATOM 717 C CA . VAL A 1 100 ? 0.173 6.685 -5.060 1.00 86.12 100 VAL A CA 1
ATOM 718 C C . VAL A 1 100 ? -0.510 5.489 -4.412 1.00 86.12 100 VAL A C 1
ATOM 720 O O . VAL A 1 100 ? 0.100 4.801 -3.594 1.00 86.12 100 VAL A O 1
ATOM 723 N N . THR A 1 101 ? -1.743 5.209 -4.819 1.00 86.12 101 THR A N 1
ATOM 724 C CA . THR A 1 101 ? -2.532 4.080 -4.313 1.00 86.12 101 THR A CA 1
ATOM 725 C C . THR A 1 101 ? -2.580 2.976 -5.358 1.00 86.12 101 THR A C 1
ATOM 727 O O . THR A 1 101 ? -2.814 3.254 -6.530 1.00 86.12 101 THR A O 1
ATOM 730 N N . ILE A 1 102 ? -2.379 1.723 -4.945 1.00 85.94 102 ILE A N 1
ATOM 731 C CA . ILE A 1 102 ? -2.498 0.521 -5.783 1.00 85.94 102 ILE A CA 1
ATOM 732 C C . ILE A 1 102 ? -3.399 -0.457 -5.029 1.00 85.94 102 ILE A C 1
ATOM 734 O O . ILE A 1 102 ? -3.096 -0.775 -3.881 1.00 85.94 102 ILE A O 1
ATOM 738 N N . GLY A 1 103 ? -4.479 -0.952 -5.638 1.00 75.31 103 GLY A N 1
ATOM 739 C CA . GLY A 1 103 ? -5.335 -1.957 -4.981 1.00 75.31 103 GLY A CA 1
ATOM 740 C C . GLY A 1 103 ? -6.718 -1.478 -4.558 1.00 75.31 103 GLY A C 1
ATOM 741 O O . GLY A 1 103 ? -7.581 -2.312 -4.297 1.00 75.31 103 GLY A O 1
ATOM 742 N N . GLN A 1 104 ? -6.965 -0.168 -4.525 1.00 65.12 104 GLN A N 1
ATOM 743 C CA . GLN A 1 104 ? -8.307 0.358 -4.281 1.00 65.12 104 GLN A CA 1
ATOM 744 C C . GLN A 1 104 ? -9.050 0.433 -5.610 1.00 65.12 104 GLN A C 1
ATOM 746 O O . GLN A 1 104 ? -8.738 1.276 -6.440 1.00 65.12 104 GLN A O 1
ATOM 751 N N . LYS A 1 105 ? -10.023 -0.457 -5.817 1.00 41.00 105 LYS A N 1
ATOM 752 C CA . LYS A 1 105 ? -11.027 -0.307 -6.874 1.00 41.00 105 LYS A CA 1
ATOM 753 C C . LYS A 1 105 ? -11.733 1.034 -6.646 1.00 41.00 105 LYS A C 1
ATOM 755 O O . LYS A 1 105 ? -12.407 1.178 -5.627 1.00 41.00 105 LYS A O 1
ATOM 760 N N . ALA A 1 106 ? -11.574 2.008 -7.538 1.00 39.62 106 ALA A N 1
ATOM 761 C CA . ALA A 1 106 ? -12.395 3.203 -7.529 1.00 39.62 106 ALA A CA 1
ATOM 762 C C . ALA A 1 106 ? -13.805 2.794 -7.951 1.00 39.62 106 ALA A C 1
ATOM 764 O O . ALA A 1 106 ? -14.198 2.837 -9.116 1.00 39.62 106 ALA A O 1
ATOM 765 N N . THR A 1 107 ? -14.633 2.463 -6.966 1.00 33.12 107 THR A N 1
ATOM 766 C CA . THR A 1 107 ? -15.999 2.964 -7.039 1.00 33.12 107 THR A CA 1
ATOM 767 C C . THR A 1 107 ? -15.840 4.477 -7.084 1.00 33.12 107 THR A C 1
ATOM 769 O O . THR A 1 107 ? -15.309 5.058 -6.142 1.00 33.12 107 THR A O 1
ATOM 772 N N . SER A 1 108 ? -16.136 5.086 -8.232 1.00 37.50 108 SER A N 1
ATOM 773 C CA . SER A 1 108 ? -15.922 6.507 -8.486 1.00 37.50 108 SER A CA 1
ATOM 774 C C . SER A 1 108 ? -16.550 7.350 -7.375 1.00 37.50 108 SER A C 1
ATOM 776 O O . SER A 1 108 ? -17.737 7.654 -7.421 1.00 37.50 108 SER A O 1
ATOM 778 N N . SER A 1 109 ? -15.761 7.757 -6.384 1.00 38.09 109 SER A N 1
ATOM 779 C CA . SER A 1 109 ? -16.135 8.832 -5.481 1.00 38.09 109 SER A CA 1
ATOM 780 C C . SER A 1 109 ? -15.753 10.131 -6.171 1.00 38.09 109 SER A C 1
ATOM 782 O O . SE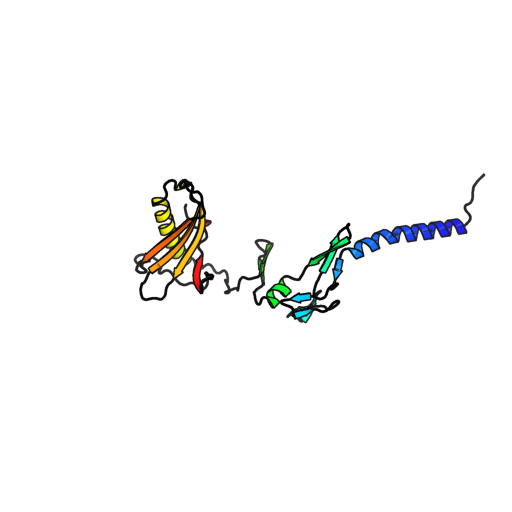R A 1 109 ? -14.736 10.769 -5.902 1.00 38.09 109 SER A O 1
ATOM 784 N N . THR A 1 110 ? -16.609 10.531 -7.112 1.00 31.58 110 THR A N 1
ATOM 785 C CA . THR A 1 110 ? -16.825 11.953 -7.335 1.00 31.58 110 THR A CA 1
ATOM 786 C C . THR A 1 110 ? -17.097 12.549 -5.964 1.00 31.58 110 THR A C 1
ATOM 788 O O . THR A 1 110 ? -18.137 12.296 -5.361 1.00 31.58 110 THR A O 1
ATOM 791 N N . GLN A 1 111 ? -16.130 13.310 -5.462 1.00 48.44 111 GLN A N 1
ATOM 792 C CA . GLN A 1 111 ? -16.386 14.256 -4.401 1.00 48.44 111 GLN A CA 1
ATOM 793 C C . GLN A 1 111 ? -17.454 15.220 -4.912 1.00 48.44 111 GLN A C 1
ATOM 795 O O . GLN A 1 111 ? -17.207 16.111 -5.722 1.00 48.44 111 GLN A O 1
ATOM 800 N N . THR A 1 112 ? -18.685 14.991 -4.488 1.00 33.41 112 THR A N 1
ATOM 801 C CA . THR A 1 112 ? -19.710 16.015 -4.396 1.00 33.41 112 THR A CA 1
ATOM 802 C C . THR A 1 112 ? -20.386 15.775 -3.067 1.00 33.41 112 THR A C 1
ATOM 804 O O . THR A 1 112 ? -21.117 14.812 -2.879 1.00 33.41 112 THR A O 1
ATOM 807 N N . SER A 1 113 ? -20.032 16.645 -2.129 1.00 39.41 113 SER A N 1
ATOM 808 C CA . SER A 1 113 ? -20.726 16.832 -0.871 1.00 39.41 113 SER A CA 1
ATOM 809 C C . SER A 1 113 ? -22.207 17.099 -1.160 1.00 39.41 113 SER A C 1
ATOM 811 O O . SER A 1 113 ? -22.562 18.174 -1.641 1.00 39.41 113 SER A O 1
ATOM 813 N N . GLU A 1 114 ? -23.065 16.124 -0.863 1.00 37.69 114 GLU A N 1
ATOM 814 C CA . GLU A 1 114 ? -24.477 16.349 -0.564 1.00 37.69 114 GLU A CA 1
ATOM 815 C C . GLU A 1 114 ? -24.697 16.029 0.922 1.00 37.69 114 GLU A C 1
ATOM 817 O O . GLU A 1 114 ? -24.843 14.891 1.346 1.00 37.69 114 GLU A O 1
ATOM 822 N N . ALA A 1 115 ? -24.675 17.088 1.732 1.00 38.31 115 ALA A N 1
ATOM 823 C CA . ALA A 1 115 ? -24.554 17.117 3.191 1.00 38.31 115 ALA A CA 1
ATOM 824 C C . ALA A 1 115 ? -25.750 16.562 4.010 1.00 38.31 115 ALA A C 1
ATOM 826 O O . ALA A 1 115 ? -26.113 17.133 5.046 1.00 38.31 115 ALA A O 1
ATOM 827 N N . SER A 1 116 ? -26.384 15.469 3.579 1.00 44.06 116 SER A N 1
ATOM 828 C CA . SER A 1 116 ? -27.532 14.869 4.284 1.00 44.06 116 SER A CA 1
ATOM 829 C C . SER A 1 116 ? -27.379 13.388 4.645 1.00 44.06 116 SER A C 1
ATOM 831 O O . SER A 1 116 ? -28.032 12.940 5.584 1.00 44.06 116 SER A O 1
ATOM 833 N N . SER A 1 117 ? -26.499 12.649 3.973 1.00 50.66 117 SER A N 1
ATOM 834 C CA . SER A 1 117 ? -26.253 11.215 4.176 1.00 50.66 117 SER A CA 1
ATOM 835 C C . SER A 1 117 ? -25.230 10.917 5.276 1.00 50.66 117 SER A C 1
ATOM 837 O O . SER A 1 117 ? -25.465 10.042 6.111 1.00 50.66 117 SER A O 1
ATOM 839 N N . ASP A 1 118 ? -24.146 11.695 5.339 1.00 63.22 118 ASP A N 1
ATOM 840 C CA . ASP A 1 118 ? -23.068 11.527 6.322 1.00 63.22 118 ASP A CA 1
ATOM 841 C C . ASP A 1 118 ? -23.574 11.658 7.762 1.00 63.22 118 ASP A C 1
ATOM 843 O O . ASP A 1 118 ? -23.215 10.873 8.634 1.00 63.22 118 ASP A O 1
ATOM 847 N N . LYS A 1 119 ? -24.489 12.6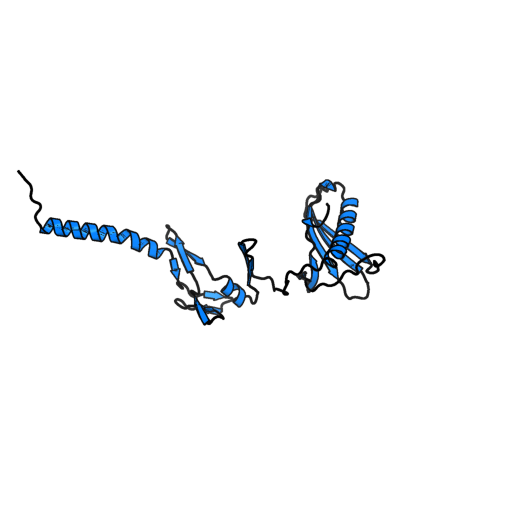01 8.019 1.00 66.31 119 LYS A N 1
ATOM 848 C CA . LYS A 1 119 ? -24.954 12.909 9.382 1.00 66.31 119 LYS A CA 1
ATOM 849 C C . LYS A 1 119 ? -25.636 11.736 10.075 1.00 66.31 119 LYS A C 1
ATOM 851 O O . LYS A 1 119 ? -25.465 11.572 11.277 1.00 66.31 119 LYS A O 1
ATOM 856 N N . ALA A 1 120 ? -26.423 10.948 9.348 1.00 72.00 120 ALA A N 1
ATOM 857 C CA . ALA A 1 120 ? -27.170 9.852 9.952 1.00 72.00 120 ALA A CA 1
ATOM 858 C C . ALA A 1 120 ? -26.241 8.664 10.266 1.00 72.00 120 ALA A C 1
ATOM 860 O O . ALA A 1 120 ? -26.296 8.119 11.366 1.00 72.00 120 ALA A O 1
ATOM 861 N N . ASN A 1 121 ? -25.314 8.343 9.355 1.00 76.25 121 ASN A N 1
ATOM 862 C CA . ASN A 1 121 ? -24.291 7.314 9.567 1.00 76.25 121 ASN A CA 1
ATOM 863 C C . ASN A 1 121 ? -23.335 7.692 10.709 1.00 76.25 121 ASN A C 1
ATOM 865 O O . ASN A 1 121 ? -23.068 6.871 11.585 1.00 76.25 121 ASN A O 1
ATOM 869 N N . ILE A 1 122 ? -22.872 8.948 10.730 1.00 80.06 122 ILE A N 1
ATOM 870 C CA . ILE A 1 122 ? -22.038 9.492 11.809 1.00 80.06 122 ILE A CA 1
ATOM 871 C C . ILE A 1 122 ? -22.799 9.433 13.132 1.00 80.06 122 ILE A C 1
ATOM 873 O O . ILE A 1 122 ? -22.236 8.999 14.128 1.00 80.06 122 ILE A O 1
ATOM 877 N N . LYS A 1 123 ? -24.093 9.777 13.152 1.00 83.00 123 LYS A N 1
ATOM 878 C CA . LYS A 1 123 ? -24.899 9.674 14.372 1.00 83.00 123 LYS A CA 1
ATOM 879 C C . LYS A 1 123 ? -24.992 8.233 14.882 1.00 83.00 123 LYS A C 1
ATOM 881 O O . LYS A 1 123 ? -24.792 8.009 16.067 1.00 83.00 123 LYS A O 1
ATOM 886 N N . THR A 1 124 ? -25.280 7.257 14.023 1.00 82.44 124 THR A N 1
ATOM 887 C CA . THR A 1 124 ? -25.353 5.846 14.444 1.00 82.44 124 THR A CA 1
ATOM 888 C C . THR A 1 124 ? -24.001 5.329 14.939 1.00 82.44 124 THR A C 1
ATOM 890 O O . THR A 1 124 ? -23.946 4.597 15.925 1.00 82.44 124 THR A O 1
ATOM 893 N N . ALA A 1 125 ? -22.903 5.741 14.303 1.00 86.19 125 ALA A N 1
ATOM 894 C CA . ALA A 1 125 ? -21.560 5.463 14.799 1.00 86.19 125 ALA A CA 1
ATOM 895 C C . ALA A 1 125 ? -21.295 6.127 16.158 1.00 86.19 125 ALA A C 1
ATOM 897 O O . ALA A 1 125 ? -20.733 5.488 17.043 1.00 86.19 125 ALA A O 1
ATOM 898 N N . GLN A 1 126 ? -21.731 7.374 16.343 1.00 87.88 126 GLN A N 1
ATOM 899 C CA . GLN A 1 126 ? -21.582 8.106 17.597 1.00 87.88 126 GLN A CA 1
ATOM 900 C C . GLN A 1 126 ? -22.367 7.444 18.730 1.00 87.88 126 GLN A C 1
ATOM 902 O O . GLN A 1 126 ? -21.807 7.226 19.799 1.00 87.88 126 GLN A O 1
ATOM 907 N N . ASP A 1 127 ? -23.617 7.045 18.480 1.00 87.38 127 ASP A N 1
ATOM 908 C CA . ASP A 1 127 ? -24.445 6.333 19.458 1.00 87.38 127 ASP A CA 1
ATOM 909 C C . ASP A 1 127 ? -23.736 5.034 19.926 1.00 87.38 127 ASP A C 1
ATOM 911 O O . ASP A 1 127 ? -23.718 4.725 21.118 1.00 87.38 127 ASP A O 1
ATOM 915 N N . ALA A 1 128 ? -23.067 4.319 19.010 1.00 89.62 128 ALA A N 1
ATOM 916 C CA . ALA A 1 128 ? -22.276 3.121 19.318 1.00 89.62 128 ALA A CA 1
ATOM 917 C C . ALA A 1 128 ? -20.989 3.408 20.096 1.00 89.62 128 ALA A C 1
ATOM 919 O O . ALA A 1 128 ? -20.610 2.649 20.990 1.00 89.62 128 ALA A O 1
ATOM 920 N N . VAL A 1 129 ? -20.313 4.511 19.785 1.00 90.31 129 VAL A N 1
ATOM 921 C CA . VAL A 1 129 ? -19.135 4.969 20.530 1.00 90.31 129 VAL A CA 1
ATOM 922 C C . VAL A 1 129 ? -19.516 5.383 21.952 1.00 90.31 129 VAL A C 1
ATOM 924 O O . VAL A 1 129 ? -18.807 5.036 22.898 1.00 90.31 129 VAL A O 1
ATOM 927 N N . ASP A 1 130 ? -20.643 6.067 22.128 1.00 90.56 130 ASP A N 1
ATOM 928 C CA . ASP A 1 130 ? -21.155 6.465 23.440 1.00 90.56 130 ASP A CA 1
ATOM 929 C C . ASP A 1 130 ? -21.546 5.243 24.281 1.00 90.56 130 ASP A C 1
ATOM 931 O O . ASP A 1 130 ? -21.215 5.161 25.471 1.00 90.56 130 ASP A O 1
ATOM 935 N N . GLU A 1 131 ? -22.174 4.247 23.653 1.00 89.69 131 GLU A N 1
ATOM 936 C CA . GLU A 1 131 ? -22.466 2.968 24.294 1.00 89.69 131 GLU A CA 1
ATOM 937 C C . GLU A 1 131 ? -21.172 2.249 24.698 1.00 89.69 131 GLU A C 1
ATOM 939 O O . GLU A 1 131 ? -21.022 1.867 25.862 1.00 89.69 131 GLU A O 1
ATOM 944 N N . LEU A 1 132 ? -20.185 2.158 23.798 1.00 89.25 132 LEU A N 1
ATOM 945 C CA . LEU A 1 132 ? -18.875 1.581 24.097 1.00 89.25 132 LEU A CA 1
ATOM 946 C C . LEU A 1 132 ? -18.226 2.267 25.300 1.00 89.25 132 LEU A C 1
ATOM 948 O O . LEU A 1 132 ? -17.851 1.594 26.262 1.00 89.25 132 LEU A O 1
ATOM 952 N N . LYS A 1 133 ? -18.150 3.600 25.298 1.00 87.25 133 LYS A N 1
ATOM 953 C CA . LYS A 1 133 ? -17.610 4.385 26.415 1.00 87.25 133 LYS A CA 1
ATOM 954 C C . LYS A 1 133 ? -18.276 4.057 27.738 1.00 87.25 133 LYS A C 1
ATOM 956 O O . LYS A 1 133 ? -17.579 3.941 28.743 1.00 87.25 133 LYS A O 1
ATOM 961 N N . SER A 1 134 ? -19.600 3.907 27.745 1.00 86.56 134 SER A N 1
ATOM 962 C CA . SER A 1 134 ? -20.357 3.624 28.966 1.00 86.56 134 SER A CA 1
ATOM 963 C C . SER A 1 134 ? -19.975 2.282 29.604 1.00 86.56 134 SER A C 1
ATOM 965 O O . SER A 1 134 ? -20.048 2.128 30.823 1.00 86.56 134 SER A O 1
ATOM 967 N N . THR A 1 135 ? -19.514 1.325 28.794 1.00 84.62 135 THR A N 1
ATOM 968 C CA . THR A 1 135 ? -19.086 -0.003 29.258 1.00 84.62 135 THR A CA 1
ATOM 969 C C . THR A 1 135 ? -17.614 -0.055 29.670 1.00 84.62 135 THR A C 1
ATOM 971 O O . THR A 1 135 ? -17.198 -0.969 30.389 1.00 84.62 135 THR A O 1
ATOM 974 N N . LEU A 1 136 ? -16.805 0.920 29.245 1.00 83.00 136 LEU A N 1
ATOM 975 C CA . LEU A 1 136 ? -15.375 0.941 29.524 1.00 83.00 136 LEU A CA 1
ATOM 976 C C . LEU A 1 136 ? -15.093 1.416 30.949 1.00 83.00 136 LEU A C 1
ATOM 978 O O . LEU A 1 136 ? -15.545 2.466 31.393 1.00 83.00 136 LEU A O 1
ATOM 982 N N . LYS A 1 137 ? -14.230 0.674 31.650 1.00 83.19 137 LYS A N 1
ATOM 983 C CA . LYS A 1 137 ? -13.758 1.043 32.993 1.00 83.19 137 LYS A CA 1
ATOM 984 C C . LYS A 1 137 ? -12.990 2.374 33.006 1.00 83.19 137 LYS A C 1
ATOM 986 O O . LYS A 1 137 ? -13.056 3.100 33.989 1.00 83.19 137 LYS A O 1
ATOM 991 N N . ASN A 1 138 ? -12.265 2.665 31.921 1.00 82.38 138 ASN A N 1
ATOM 992 C CA . ASN A 1 138 ? -11.455 3.870 31.730 1.00 82.38 138 ASN A CA 1
ATOM 993 C C . ASN A 1 138 ? -11.752 4.485 30.347 1.00 82.38 138 ASN A C 1
ATOM 995 O O . ASN A 1 138 ? -10.961 4.302 29.417 1.00 82.38 138 ASN A O 1
ATOM 999 N N . PRO A 1 139 ? -12.881 5.195 30.181 1.00 82.56 139 PRO A N 1
ATOM 1000 C CA . PRO A 1 139 ? -13.318 5.681 28.871 1.00 82.56 139 PRO A CA 1
ATOM 1001 C C . PRO A 1 139 ? -12.361 6.717 28.268 1.00 82.56 139 PRO A C 1
ATOM 1003 O O . PRO A 1 139 ? -12.141 6.701 27.067 1.00 82.56 139 PRO A O 1
ATOM 1006 N N . GLY A 1 140 ? -11.695 7.542 29.085 1.00 84.00 140 GLY A N 1
ATOM 1007 C CA . GLY A 1 140 ? -10.722 8.540 28.605 1.00 84.00 140 GLY A CA 1
ATOM 1008 C C . GLY A 1 140 ? -9.429 7.964 28.008 1.00 84.00 140 GLY A C 1
ATOM 1009 O O . GLY A 1 140 ? -8.554 8.719 27.603 1.00 84.00 140 GLY A O 1
ATOM 1010 N N . SER A 1 141 ? -9.278 6.637 27.985 1.00 84.31 141 SER A N 1
ATOM 1011 C CA . SER A 1 141 ? -8.181 5.941 27.304 1.00 84.31 141 SER A CA 1
ATOM 1012 C C . SER A 1 141 ? -8.610 5.326 25.969 1.00 84.31 141 SER A C 1
ATOM 1014 O O . SER A 1 141 ? -7.816 4.594 25.373 1.00 84.31 141 SER A O 1
ATOM 1016 N N . LEU A 1 142 ? -9.855 5.540 25.544 1.00 86.56 142 LEU A N 1
ATOM 1017 C CA . LEU A 1 142 ? -10.385 4.983 24.312 1.00 86.56 142 LEU A CA 1
ATOM 1018 C C . LEU A 1 142 ? -9.642 5.555 23.103 1.00 86.56 142 LEU A C 1
ATOM 1020 O O . LEU A 1 142 ? -9.500 6.764 22.951 1.00 86.56 142 LEU A O 1
ATOM 1024 N N . ILE A 1 143 ? -9.193 4.663 22.232 1.00 86.50 143 ILE A N 1
ATOM 1025 C CA . ILE A 1 143 ? -8.671 4.981 20.910 1.00 86.50 143 ILE A CA 1
ATOM 1026 C C . ILE A 1 143 ? -9.491 4.178 19.910 1.00 86.50 143 ILE A C 1
ATOM 1028 O O . ILE A 1 143 ? -9.485 2.946 19.965 1.00 86.50 143 ILE A O 1
ATOM 1032 N N . LEU A 1 144 ? -10.193 4.861 19.009 1.00 88.88 144 LEU A N 1
ATOM 1033 C CA . LEU A 1 144 ? -10.879 4.218 17.893 1.00 88.88 144 LEU A CA 1
ATOM 1034 C C . LEU A 1 144 ? -9.865 3.920 16.786 1.00 88.88 144 LEU A C 1
ATOM 1036 O O . LEU A 1 144 ? -9.201 4.823 16.287 1.00 88.88 144 LEU A O 1
ATOM 1040 N N . ASN A 1 145 ? -9.745 2.650 16.403 1.00 87.19 145 ASN A N 1
ATOM 1041 C CA . ASN A 1 145 ? -8.879 2.220 15.304 1.00 87.19 145 ASN A CA 1
ATOM 1042 C C . ASN A 1 145 ? -9.666 2.103 13.994 1.00 87.19 145 ASN A C 1
ATOM 1044 O O . ASN A 1 145 ? -9.147 2.423 12.925 1.00 87.19 145 ASN A O 1
ATOM 1048 N N . LYS A 1 146 ? -10.910 1.612 14.065 1.00 87.31 146 LYS A N 1
ATOM 1049 C CA . LYS A 1 146 ? -11.798 1.472 12.906 1.00 87.31 146 LYS A CA 1
ATOM 1050 C C . LYS A 1 146 ? -13.259 1.443 13.344 1.00 87.31 146 LYS A C 1
ATOM 1052 O O . LYS A 1 146 ? -13.587 0.747 14.300 1.00 87.31 146 LYS A O 1
ATOM 1057 N N . VAL A 1 147 ? -14.128 2.131 12.605 1.00 87.88 147 VAL A N 1
ATOM 1058 C CA . VAL A 1 147 ? -15.586 2.088 12.795 1.00 87.88 147 VAL A CA 1
ATOM 1059 C C . VAL A 1 147 ? -16.251 1.721 11.473 1.00 87.88 147 VAL A C 1
ATOM 1061 O O . VAL A 1 147 ? -15.996 2.355 10.446 1.00 87.88 147 VAL A O 1
ATOM 1064 N N . ARG A 1 148 ? -17.068 0.664 11.484 1.00 86.50 148 ARG A N 1
ATOM 1065 C CA . ARG A 1 148 ? -17.732 0.118 10.293 1.00 86.50 148 ARG A CA 1
ATOM 1066 C C . ARG A 1 148 ? -19.217 -0.068 10.531 1.00 86.50 148 ARG A C 1
ATOM 1068 O O . ARG A 1 148 ? -19.592 -0.640 11.545 1.00 86.50 148 ARG A O 1
ATOM 1075 N N . LEU A 1 149 ? -20.037 0.354 9.576 1.00 84.62 149 LEU A N 1
ATOM 1076 C CA . LEU A 1 149 ? -21.480 0.130 9.579 1.00 84.62 149 LEU A CA 1
ATOM 1077 C C . LEU A 1 149 ? -21.826 -0.864 8.476 1.00 84.62 149 LEU A C 1
ATOM 1079 O O . LEU A 1 149 ? -21.644 -0.560 7.297 1.00 84.62 149 LEU A O 1
ATOM 1083 N N . PHE A 1 150 ? -22.328 -2.028 8.860 1.00 78.44 150 PHE A N 1
ATOM 1084 C CA . PHE A 1 150 ? -22.783 -3.085 7.969 1.00 78.44 150 PHE A CA 1
ATOM 1085 C C . PHE A 1 150 ? -24.300 -3.033 7.791 1.00 78.44 150 PHE A C 1
ATOM 1087 O O . PHE A 1 150 ? -25.053 -2.772 8.737 1.00 78.44 150 PHE A O 1
ATOM 1094 N N . TYR A 1 151 ? -24.730 -3.348 6.571 1.00 70.50 151 TYR A N 1
ATOM 1095 C CA . TYR A 1 151 ? -26.131 -3.462 6.184 1.00 70.50 151 TYR A CA 1
ATOM 1096 C C . TYR A 1 151 ? -26.410 -4.907 5.780 1.00 70.50 151 TYR A C 1
ATOM 1098 O O . TYR A 1 151 ? -25.856 -5.388 4.792 1.00 70.50 151 TYR A O 1
ATOM 1106 N N . TYR A 1 152 ? -27.271 -5.596 6.527 1.00 65.31 152 TYR A N 1
ATOM 1107 C CA . TYR A 1 152 ? -27.730 -6.935 6.164 1.00 65.31 152 TYR A CA 1
ATOM 1108 C C . TYR A 1 152 ? -29.120 -6.838 5.524 1.00 65.31 152 TYR A C 1
ATOM 1110 O O . TYR A 1 152 ? -30.029 -6.232 6.085 1.00 65.31 152 TYR A O 1
ATOM 1118 N N . GLU A 1 153 ? -29.274 -7.400 4.321 1.00 55.00 153 GLU A N 1
ATOM 1119 C CA . GLU A 1 153 ? -30.559 -7.466 3.598 1.00 55.00 153 GLU A CA 1
ATOM 1120 C C . GLU A 1 153 ? -31.460 -8.623 4.079 1.00 55.00 153 GLU A C 1
ATOM 1122 O O . GLU A 1 153 ? -32.538 -8.848 3.522 1.00 55.00 153 GLU A O 1
ATOM 1127 N N . ASP A 1 154 ? -31.036 -9.391 5.087 1.00 52.88 154 ASP A N 1
ATOM 1128 C CA . ASP A 1 154 ? -31.852 -10.464 5.647 1.00 52.88 154 ASP A CA 1
ATOM 1129 C C . ASP A 1 154 ? -32.941 -9.928 6.596 1.00 52.88 154 ASP A C 1
ATOM 1131 O O . ASP A 1 154 ? -32.987 -8.755 6.956 1.00 52.88 154 ASP A O 1
ATOM 1135 N N . GLN A 1 155 ? -33.917 -10.780 6.934 1.00 49.91 155 GLN A N 1
ATOM 1136 C CA . GLN A 1 155 ? -35.230 -10.392 7.486 1.00 49.91 155 GLN A CA 1
ATOM 1137 C C . GLN A 1 155 ? -35.209 -9.722 8.877 1.00 49.91 155 GLN A C 1
ATOM 1139 O O . GLN A 1 155 ? -36.260 -9.471 9.472 1.00 49.91 155 GLN A O 1
ATOM 1144 N N . THR A 1 156 ? -34.029 -9.431 9.408 1.00 51.94 156 THR A N 1
ATOM 1145 C CA . THR A 1 156 ? -33.805 -8.769 10.685 1.00 51.94 156 THR A CA 1
ATOM 1146 C C . THR A 1 156 ? -33.296 -7.358 10.413 1.00 51.94 156 THR A C 1
ATOM 1148 O O . THR A 1 156 ? -32.098 -7.131 10.346 1.00 51.94 156 THR A O 1
ATOM 1151 N N . ASN A 1 157 ? -34.221 -6.411 10.239 1.00 62.25 157 ASN A N 1
ATOM 1152 C CA . ASN A 1 157 ? -33.970 -4.985 9.995 1.00 62.25 157 ASN A CA 1
ATOM 1153 C C . ASN A 1 157 ? -33.100 -4.330 11.099 1.00 62.25 157 ASN A C 1
ATOM 1155 O O . ASN A 1 157 ? -33.633 -3.616 11.953 1.00 62.25 157 ASN A O 1
ATOM 1159 N N . PHE A 1 158 ? -31.784 -4.547 11.099 1.00 60.94 158 PHE A N 1
ATOM 1160 C CA . PHE A 1 158 ? -30.832 -3.945 12.034 1.00 60.94 158 PHE A CA 1
ATOM 1161 C C . PHE A 1 158 ? -29.573 -3.453 11.306 1.00 60.94 158 PHE A C 1
ATOM 1163 O O . PHE A 1 158 ? -29.111 -4.070 10.349 1.00 60.94 158 PHE A O 1
ATOM 1170 N N . TYR A 1 159 ? -28.993 -2.359 11.794 1.00 70.12 159 TYR A N 1
ATOM 1171 C CA . TYR A 1 159 ? -27.642 -1.916 11.472 1.00 70.12 159 TYR A CA 1
ATOM 1172 C C . TYR A 1 159 ? -26.658 -2.571 12.428 1.00 70.12 159 TYR A C 1
ATOM 1174 O O . TYR A 1 159 ? -26.888 -2.586 13.638 1.00 70.12 159 TYR A O 1
ATOM 1182 N N . HIS A 1 160 ? -25.554 -3.069 11.889 1.00 82.75 160 HIS A N 1
ATOM 1183 C CA . HIS A 1 160 ? -24.460 -3.612 12.679 1.00 82.75 160 HIS A CA 1
ATOM 1184 C C . HIS A 1 160 ? -23.293 -2.625 12.643 1.00 82.75 160 HIS A C 1
ATOM 1186 O O . HIS A 1 160 ? -22.734 -2.364 11.582 1.00 82.75 160 HIS A O 1
ATOM 1192 N N . VAL A 1 161 ? -22.933 -2.069 13.799 1.00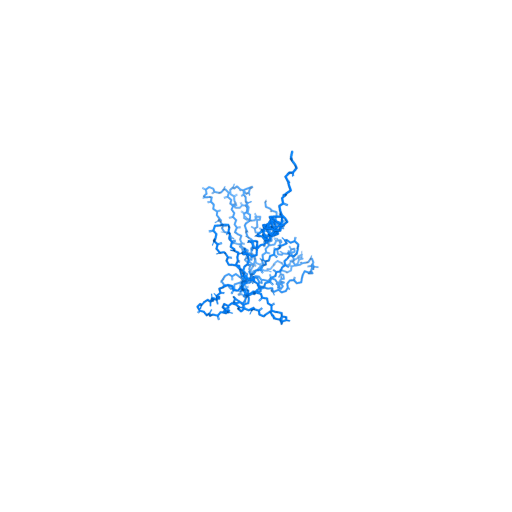 87.00 161 VAL A N 1
ATOM 1193 C CA . VAL A 1 161 ? -21.747 -1.223 13.957 1.00 87.00 161 VAL A CA 1
ATOM 1194 C C . VAL A 1 161 ? -20.638 -2.039 14.604 1.00 87.00 161 VAL A C 1
ATOM 1196 O O . VAL A 1 161 ? -20.779 -2.492 15.737 1.00 87.00 161 VAL A O 1
ATOM 1199 N N . GLU A 1 162 ? -19.529 -2.205 13.897 1.00 90.31 162 GLU A N 1
ATOM 1200 C CA . GLU A 1 162 ? -18.319 -2.829 14.423 1.00 90.31 162 GLU A CA 1
ATOM 1201 C C . GLU A 1 162 ? -17.293 -1.743 14.749 1.00 90.31 162 GLU A C 1
ATOM 1203 O O . GLU A 1 162 ? -16.950 -0.914 13.899 1.00 90.31 162 GLU A O 1
ATOM 1208 N N . ILE A 1 163 ? -16.787 -1.766 15.981 1.00 90.12 163 ILE A N 1
ATOM 1209 C CA . ILE A 1 163 ? -15.765 -0.841 16.465 1.00 90.12 163 ILE A CA 1
ATOM 1210 C C . ILE A 1 163 ? -14.529 -1.647 16.854 1.00 90.12 163 ILE A C 1
ATOM 1212 O O . ILE A 1 163 ? -14.562 -2.404 17.822 1.00 90.12 163 ILE A O 1
ATOM 1216 N N . ASP A 1 164 ? -13.435 -1.451 16.121 1.00 90.19 164 ASP A N 1
ATOM 1217 C CA . ASP A 1 164 ? -12.097 -1.882 16.524 1.00 90.19 164 ASP A CA 1
ATOM 1218 C C . ASP A 1 164 ? -11.475 -0.752 17.361 1.00 90.19 164 ASP A C 1
A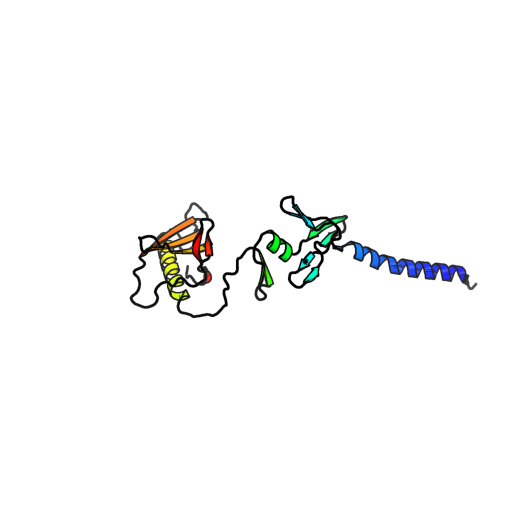TOM 1220 O O . ASP A 1 164 ? -11.326 0.374 16.876 1.00 90.19 164 ASP A O 1
ATOM 1224 N N . TYR A 1 165 ? -11.095 -1.024 18.608 1.00 87.62 165 TYR A N 1
ATOM 1225 C CA . TYR A 1 165 ? -10.613 -0.006 19.545 1.00 87.62 165 TYR A CA 1
ATOM 1226 C C . TYR A 1 165 ? -9.480 -0.509 20.442 1.00 87.62 165 TYR A C 1
ATOM 1228 O O . TYR A 1 165 ? -9.132 -1.687 20.467 1.00 87.62 165 TYR A O 1
ATOM 1236 N N . SER A 1 166 ? -8.871 0.412 21.177 1.00 85.81 166 SER A N 1
ATOM 1237 C CA . SER A 1 166 ? -7.908 0.115 22.234 1.00 85.81 166 SER A CA 1
ATOM 1238 C C . SER A 1 166 ? -8.252 0.937 23.471 1.00 85.81 166 SER A C 1
ATOM 1240 O O . SER A 1 166 ? -8.571 2.118 23.361 1.00 85.81 166 SER A O 1
ATOM 1242 N N . ALA A 1 167 ? -8.205 0.321 24.654 1.00 81.31 167 ALA A N 1
ATOM 1243 C CA . ALA A 1 167 ? -8.452 0.994 25.928 1.00 81.31 167 ALA A CA 1
ATOM 1244 C C . ALA A 1 167 ? -7.588 0.381 27.042 1.00 81.31 167 ALA A C 1
ATOM 1246 O O . ALA A 1 167 ? -7.290 -0.813 27.036 1.00 81.31 167 ALA A O 1
ATOM 1247 N N . THR A 1 168 ? -7.202 1.171 28.047 1.00 74.25 168 THR A N 1
ATOM 1248 C CA . THR A 1 168 ? -6.518 0.646 29.243 1.00 74.25 168 THR A CA 1
ATOM 1249 C C . THR A 1 168 ? -7.520 -0.019 30.194 1.00 74.25 168 THR A C 1
ATOM 1251 O O . THR A 1 168 ? -7.892 0.519 31.234 1.00 74.25 168 THR A O 1
ATOM 1254 N N . ASN A 1 169 ? -7.966 -1.225 29.845 1.00 60.94 169 ASN A N 1
ATOM 1255 C CA . ASN A 1 169 ? -8.950 -2.034 30.582 1.00 60.94 169 ASN A CA 1
ATOM 1256 C C . ASN A 1 169 ? -8.324 -3.255 31.298 1.00 60.94 169 ASN A C 1
ATOM 1258 O O . ASN A 1 169 ? -8.966 -4.285 31.475 1.00 60.94 169 ASN A O 1
ATOM 1262 N N . SER A 1 170 ? -7.079 -3.122 31.767 1.00 54.22 170 SER A N 1
ATOM 1263 C CA . SER A 1 170 ? -6.317 -4.134 32.528 1.00 54.22 170 SER A CA 1
ATOM 1264 C C . SER A 1 170 ? -5.798 -5.357 31.756 1.00 54.22 170 SER A C 1
ATOM 1266 O O . SER A 1 170 ? -4.956 -6.053 32.317 1.00 54.22 170 SER A O 1
ATOM 1268 N N . LEU A 1 171 ? -6.192 -5.588 30.497 1.00 53.19 171 LEU A N 1
ATOM 1269 C CA . LEU A 1 171 ? -5.577 -6.626 29.649 1.00 53.19 171 LEU A CA 1
ATOM 1270 C C . LEU A 1 171 ? -4.777 -6.085 28.461 1.00 53.19 171 LEU A C 1
ATOM 1272 O O . LEU A 1 171 ? -3.921 -6.814 27.981 1.00 53.19 171 LEU A O 1
ATOM 1276 N N . GLY A 1 172 ? -4.968 -4.817 28.070 1.00 53.97 172 GLY A N 1
ATOM 1277 C CA . GLY A 1 172 ? -4.150 -4.129 27.066 1.00 53.97 172 GLY A CA 1
ATOM 1278 C C . GLY A 1 172 ? -4.145 -4.837 25.709 1.00 53.97 172 GLY A C 1
ATOM 1279 O O . GLY A 1 172 ? -3.370 -5.760 25.486 1.00 53.97 172 GLY A O 1
ATOM 1280 N N . GLY A 1 173 ? -4.974 -4.386 24.770 1.00 63.38 173 GLY A N 1
ATOM 1281 C CA . GLY A 1 173 ? -5.051 -5.010 23.451 1.00 63.38 173 GLY A CA 1
ATOM 1282 C C . GLY A 1 173 ? -5.878 -4.226 22.438 1.00 63.38 173 GLY A C 1
ATOM 1283 O O . GLY A 1 173 ? -6.464 -3.188 22.752 1.00 63.38 173 GLY A O 1
ATOM 1284 N N . TYR A 1 174 ? -5.875 -4.733 21.204 1.00 69.56 174 TYR A N 1
ATOM 1285 C CA . TYR A 1 174 ? -6.862 -4.385 20.187 1.00 69.56 174 TYR A CA 1
ATOM 1286 C C . TYR A 1 174 ? -8.132 -5.178 20.487 1.00 69.56 174 TYR A C 1
ATOM 1288 O O . TYR A 1 174 ? -8.146 -6.399 20.336 1.00 69.56 174 TYR A O 1
ATOM 1296 N N . ASP A 1 175 ? -9.165 -4.475 20.926 1.00 84.62 175 ASP A N 1
ATOM 1297 C CA . ASP A 1 175 ? -10.471 -5.032 21.241 1.00 84.62 175 ASP A CA 1
ATOM 1298 C C . ASP A 1 175 ? -11.455 -4.721 20.108 1.00 84.62 175 ASP A C 1
ATOM 1300 O O . ASP A 1 175 ? -11.278 -3.772 19.338 1.00 84.62 175 ASP A O 1
ATOM 1304 N N . ARG A 1 176 ? -12.511 -5.528 20.009 1.00 88.38 176 ARG A N 1
ATOM 1305 C CA . ARG A 1 176 ? -13.599 -5.330 19.053 1.00 88.38 176 ARG A CA 1
ATOM 1306 C C . ARG A 1 176 ? -14.942 -5.456 19.751 1.00 88.38 176 ARG A C 1
ATOM 1308 O O . ARG A 1 176 ? -15.184 -6.454 20.427 1.00 88.38 176 ARG A O 1
ATOM 1315 N N . SER A 1 177 ? -15.824 -4.495 19.502 1.00 87.00 177 SER A N 1
ATOM 1316 C CA . SER A 1 177 ? -17.214 -4.513 19.964 1.00 87.00 177 SER A CA 1
ATOM 1317 C C . SER A 1 177 ? -18.175 -4.409 18.789 1.00 87.00 177 SER A C 1
ATOM 1319 O O . SER A 1 177 ? -17.886 -3.735 17.801 1.00 87.00 177 SER A O 1
ATOM 1321 N N . ASN A 1 178 ? -19.319 -5.081 18.915 1.00 89.19 178 ASN A N 1
ATOM 1322 C CA . ASN A 1 178 ? -20.372 -5.109 17.906 1.00 89.19 178 ASN A CA 1
ATOM 1323 C C . ASN A 1 178 ? -21.661 -4.573 18.526 1.00 89.19 178 ASN A C 1
ATOM 1325 O O . ASN A 1 178 ? -22.092 -5.072 19.568 1.00 89.19 178 ASN A O 1
ATOM 1329 N N . PHE A 1 179 ? -22.276 -3.598 17.868 1.00 85.69 179 PHE A N 1
ATOM 1330 C CA . PHE A 1 179 ? -23.517 -2.959 18.289 1.00 85.69 179 PHE A CA 1
ATOM 1331 C C . PHE A 1 179 ? -24.592 -3.166 17.226 1.00 85.69 179 PHE A C 1
ATOM 1333 O O . PHE A 1 179 ? -24.305 -3.105 16.031 1.00 85.69 179 PHE A O 1
ATOM 1340 N N . TYR A 1 180 ? -25.828 -3.419 17.658 1.00 83.19 180 TYR A N 1
ATOM 1341 C CA . TYR A 1 180 ? -26.947 -3.737 16.772 1.00 83.19 180 TYR A CA 1
ATOM 1342 C C . TYR A 1 180 ? -28.097 -2.758 17.007 1.00 83.19 180 TYR A C 1
ATOM 1344 O O . TYR A 1 180 ? -28.710 -2.764 18.074 1.00 83.19 180 TYR A O 1
ATOM 1352 N N . TYR A 1 181 ? -28.419 -1.944 16.001 1.00 74.12 181 TYR A N 1
ATOM 1353 C CA . TYR A 1 181 ? -29.477 -0.931 16.080 1.00 74.12 181 TYR A CA 1
ATOM 1354 C C . TYR A 1 181 ? -30.642 -1.286 15.164 1.00 74.12 181 TYR A C 1
ATOM 1356 O O . TYR A 1 181 ? -30.407 -1.572 13.997 1.00 74.12 181 TYR A O 1
ATOM 1364 N N . PRO A 1 182 ? -31.905 -1.257 15.619 1.00 64.88 182 PRO A N 1
ATOM 1365 C CA . PRO A 1 182 ? -33.042 -1.520 14.742 1.00 64.88 182 PRO A CA 1
ATOM 1366 C C . PRO A 1 182 ? -33.166 -0.441 13.656 1.00 64.88 182 PRO A C 1
ATOM 1368 O O . PRO A 1 182 ? -33.009 0.748 13.925 1.00 64.88 182 PRO A O 1
ATOM 1371 N N . MET A 1 183 ? -33.532 -0.843 12.437 1.00 58.38 183 MET A N 1
ATOM 1372 C CA . MET A 1 183 ? -33.658 0.036 11.262 1.00 58.38 183 MET A CA 1
ATOM 1373 C C . MET A 1 183 ? -34.813 1.057 11.368 1.00 58.38 183 MET A C 1
ATOM 1375 O O . MET A 1 183 ? -34.961 1.914 10.502 1.00 58.38 183 MET A O 1
ATOM 1379 N N . LEU A 1 184 ? -35.635 0.982 12.425 1.00 52.38 184 LEU A N 1
ATOM 1380 C CA . LEU A 1 184 ? -36.856 1.776 12.639 1.00 52.38 184 LEU A CA 1
ATOM 1381 C C . LEU A 1 184 ? -36.637 3.153 13.302 1.00 52.38 184 LEU A C 1
ATOM 1383 O O . LEU A 1 184 ? -37.563 3.689 13.908 1.00 52.38 184 LEU A O 1
ATOM 1387 N N . TYR A 1 185 ? -35.460 3.765 13.174 1.00 45.09 185 TYR A N 1
ATOM 1388 C CA . TYR A 1 185 ? -35.271 5.168 13.558 1.00 45.09 185 TYR A CA 1
ATOM 1389 C C . TYR A 1 185 ? -35.417 6.093 12.344 1.00 45.09 185 TYR A C 1
ATOM 1391 O O . TYR A 1 185 ? -34.441 6.566 11.774 1.00 45.09 185 TYR A O 1
ATOM 1399 N N . ASP A 1 186 ? -36.665 6.392 11.983 1.00 48.78 186 ASP A N 1
ATOM 1400 C CA . ASP A 1 186 ? -37.015 7.689 11.403 1.00 48.78 186 ASP A CA 1
ATOM 1401 C C . ASP A 1 186 ? -38.153 8.291 12.221 1.00 48.78 186 ASP A C 1
ATOM 1403 O O . ASP A 1 186 ? -39.293 7.841 12.143 1.00 48.78 186 ASP A O 1
ATOM 1407 N N . THR A 1 187 ? -37.844 9.326 12.999 1.00 38.16 187 THR A N 1
ATOM 1408 C CA . THR A 1 187 ? -38.860 10.334 13.332 1.00 38.16 187 THR A CA 1
ATOM 1409 C C . THR A 1 187 ? -38.359 11.770 13.241 1.00 38.16 187 THR A C 1
ATOM 1411 O O . THR A 1 187 ? -39.166 12.684 13.408 1.00 38.16 187 THR A O 1
ATOM 1414 N N . THR A 1 188 ? -37.075 12.042 12.976 1.00 40.50 188 THR A N 1
ATOM 1415 C CA . THR A 1 188 ? -36.604 13.424 12.762 1.00 40.50 188 THR A CA 1
ATOM 1416 C C . THR A 1 188 ? -35.245 13.472 12.050 1.00 40.50 188 THR A C 1
ATOM 1418 O O . THR A 1 188 ? -34.267 13.967 12.597 1.00 40.50 188 THR A O 1
ATOM 1421 N N . GLY A 1 189 ? -35.179 12.978 10.811 1.00 39.53 189 GLY A N 1
ATOM 1422 C CA . GLY A 1 189 ? -34.117 13.374 9.878 1.00 39.53 189 GLY A CA 1
ATOM 1423 C C . GLY A 1 189 ? -33.086 12.298 9.546 1.00 39.53 189 GLY A C 1
ATOM 1424 O O . GLY A 1 189 ? -31.959 12.345 10.026 1.00 39.53 189 GLY A O 1
ATOM 1425 N N . GLY A 1 190 ? -33.461 11.418 8.616 1.00 44.94 190 GLY A N 1
ATOM 1426 C CA . GLY A 1 190 ? -32.524 10.691 7.761 1.00 44.94 190 GLY A CA 1
ATOM 1427 C C . GLY A 1 190 ? -32.570 9.181 7.949 1.00 44.94 190 GLY A C 1
ATOM 1428 O O . GLY A 1 190 ? -31.954 8.644 8.860 1.00 44.94 190 GLY A O 1
ATOM 1429 N N . THR A 1 191 ? -33.242 8.477 7.037 1.00 49.78 191 THR A N 1
ATOM 1430 C CA . THR A 1 191 ? -32.972 7.052 6.793 1.00 49.78 191 THR A CA 1
ATOM 1431 C C . THR A 1 191 ? -31.485 6.898 6.472 1.00 49.78 191 THR A C 1
ATOM 1433 O O . THR A 1 191 ? -30.996 7.649 5.624 1.00 49.78 191 THR A O 1
ATOM 1436 N N . LEU A 1 192 ? -30.774 5.947 7.094 1.00 50.19 192 LEU A N 1
ATOM 1437 C CA . LEU A 1 192 ? -29.413 5.615 6.664 1.00 50.19 192 LEU A CA 1
ATOM 1438 C C . LEU A 1 192 ? -29.479 5.222 5.189 1.00 50.19 192 LEU A C 1
ATOM 1440 O O . LEU A 1 192 ? -30.113 4.231 4.817 1.00 50.19 192 LEU A O 1
ATOM 1444 N N . LYS A 1 193 ? -28.921 6.066 4.321 1.00 52.25 193 LYS A N 1
ATOM 1445 C CA . LYS A 1 193 ? -28.939 5.822 2.885 1.00 52.25 193 LYS A CA 1
ATOM 1446 C C . LYS A 1 193 ? -27.658 5.108 2.506 1.00 52.25 193 LYS A C 1
ATOM 1448 O O . LYS A 1 193 ? -26.563 5.552 2.839 1.00 52.25 193 LYS A O 1
ATOM 1453 N N . ARG A 1 194 ? -27.843 4.004 1.782 1.00 50.50 194 ARG A N 1
ATOM 1454 C CA . ARG A 1 194 ? -26.822 3.206 1.104 1.00 50.50 194 ARG A CA 1
ATOM 1455 C C . ARG A 1 194 ? -26.179 4.050 -0.004 1.00 50.50 194 ARG A C 1
ATOM 1457 O O . ARG A 1 194 ? -26.422 3.815 -1.184 1.00 50.50 194 ARG A O 1
ATOM 1464 N N . GLU A 1 195 ? -25.472 5.118 0.349 1.00 51.47 195 GLU A N 1
ATOM 1465 C CA . GLU A 1 195 ? -24.724 5.871 -0.649 1.00 51.47 195 GLU A CA 1
ATOM 1466 C C . GLU A 1 195 ? -23.657 4.973 -1.269 1.00 51.47 195 GLU A C 1
ATOM 1468 O O . GLU A 1 195 ? -23.186 4.010 -0.666 1.00 51.47 195 GLU A O 1
ATOM 1473 N N . THR A 1 196 ? -23.338 5.270 -2.522 1.00 43.66 196 THR A N 1
ATOM 1474 C CA . THR A 1 196 ? -22.595 4.480 -3.514 1.00 43.66 196 THR A CA 1
ATOM 1475 C C . THR A 1 196 ? -21.132 4.164 -3.137 1.00 43.66 196 THR A C 1
ATOM 1477 O O . THR A 1 196 ? -20.340 3.808 -4.005 1.00 43.66 196 THR A O 1
ATOM 1480 N N . ALA A 1 197 ? -20.763 4.295 -1.861 1.00 46.53 197 ALA A N 1
ATOM 1481 C CA . ALA A 1 197 ? -19.429 4.148 -1.291 1.00 46.53 197 ALA A CA 1
ATOM 1482 C C . ALA A 1 197 ? -19.377 3.044 -0.211 1.00 46.53 197 ALA A C 1
ATOM 1484 O O . ALA A 1 197 ? -18.775 3.229 0.847 1.00 46.53 197 ALA A O 1
ATOM 1485 N N . SER A 1 198 ? -20.010 1.891 -0.458 1.00 55.38 198 SER A N 1
ATOM 1486 C CA . SER A 1 198 ? -19.766 0.700 0.360 1.00 55.38 198 SER A CA 1
ATOM 1487 C C . SER A 1 198 ? -18.393 0.105 0.035 1.00 55.38 198 SER A C 1
ATOM 1489 O O . SER A 1 198 ? -18.002 -0.038 -1.127 1.00 55.38 198 SER A O 1
ATOM 1491 N N . ILE A 1 199 ? -17.630 -0.209 1.079 1.00 58.69 199 ILE A N 1
ATOM 1492 C CA . ILE A 1 199 ? -16.398 -0.991 1.004 1.00 58.69 199 ILE A CA 1
ATOM 1493 C C . ILE A 1 199 ? -16.779 -2.451 1.232 1.00 58.69 199 ILE A C 1
ATOM 1495 O O . ILE A 1 199 ? -17.576 -2.746 2.114 1.00 58.69 199 ILE A O 1
ATOM 1499 N N . ILE A 1 200 ? -16.180 -3.363 0.474 1.00 62.03 200 ILE A N 1
ATOM 1500 C CA . ILE A 1 200 ? -16.363 -4.802 0.670 1.00 62.03 200 ILE A CA 1
ATOM 1501 C C . ILE A 1 200 ? -15.298 -5.278 1.660 1.00 62.03 200 ILE A C 1
ATOM 1503 O O . ILE A 1 200 ? -14.101 -5.059 1.442 1.00 62.03 200 ILE A O 1
ATOM 1507 N N . ASP A 1 201 ? -15.710 -5.890 2.768 1.00 69.75 201 ASP A N 1
ATOM 1508 C CA . ASP A 1 201 ? -14.773 -6.521 3.694 1.00 69.75 201 ASP A CA 1
ATOM 1509 C C . ASP A 1 201 ? -14.169 -7.817 3.113 1.00 69.75 201 ASP A C 1
ATOM 1511 O O . ASP A 1 201 ? -14.482 -8.250 2.005 1.00 69.75 201 ASP A O 1
ATOM 1515 N N . ARG A 1 202 ? -13.254 -8.456 3.851 1.00 65.75 202 ARG A N 1
ATOM 1516 C CA . ARG A 1 202 ? -12.610 -9.700 3.390 1.00 65.75 202 ARG A CA 1
ATOM 1517 C C . ARG A 1 202 ? -13.617 -10.838 3.172 1.00 65.75 202 ARG A C 1
ATOM 1519 O O . ARG A 1 202 ? -13.345 -11.733 2.375 1.00 65.75 202 ARG A O 1
ATOM 1526 N N . ASP A 1 203 ? -14.735 -10.802 3.883 1.00 69.50 203 ASP A N 1
ATOM 1527 C CA . ASP A 1 203 ? -15.738 -11.858 3.912 1.00 69.50 203 ASP A CA 1
ATOM 1528 C C . ASP A 1 203 ? -16.892 -11.571 2.923 1.00 69.50 203 ASP A C 1
ATOM 1530 O O . ASP A 1 203 ? -17.801 -12.387 2.775 1.00 69.50 203 ASP A O 1
ATOM 1534 N N . GLY A 1 204 ? -16.804 -10.466 2.169 1.00 65.50 204 GLY A N 1
ATOM 1535 C CA . GLY A 1 204 ? -17.708 -10.110 1.079 1.00 65.50 204 GLY A CA 1
ATOM 1536 C C . GLY A 1 204 ? -18.863 -9.187 1.473 1.00 65.50 204 GLY A C 1
ATOM 1537 O O . GLY A 1 204 ? -19.741 -8.965 0.642 1.00 65.50 204 GLY A O 1
ATOM 1538 N N . TYR A 1 205 ? -18.879 -8.650 2.696 1.00 71.25 205 TYR A N 1
ATOM 1539 C CA . TYR A 1 205 ? -19.950 -7.776 3.179 1.00 71.25 205 TYR A CA 1
ATOM 1540 C C . TYR A 1 205 ? -19.663 -6.302 2.898 1.00 71.25 205 TYR A C 1
ATOM 1542 O O . TYR A 1 205 ? -18.572 -5.797 3.175 1.00 71.25 205 TYR A O 1
ATOM 1550 N N . ASP A 1 206 ? -20.679 -5.610 2.387 1.00 72.75 206 ASP A N 1
ATOM 1551 C CA . ASP A 1 206 ? -20.672 -4.166 2.184 1.00 72.75 206 ASP A CA 1
ATOM 1552 C C . ASP A 1 206 ? -20.755 -3.423 3.526 1.00 72.75 206 ASP A C 1
ATOM 1554 O O . ASP A 1 206 ? -21.644 -3.672 4.346 1.00 72.75 206 ASP A O 1
ATOM 1558 N N . TYR A 1 207 ? -19.855 -2.461 3.730 1.00 74.62 207 TYR A N 1
ATOM 1559 C CA . TYR A 1 207 ? -19.855 -1.594 4.902 1.00 74.62 207 TYR A CA 1
ATOM 1560 C C . TYR A 1 207 ? -19.500 -0.143 4.570 1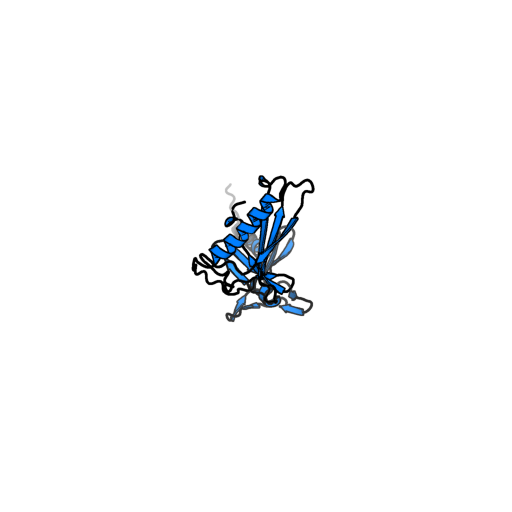.00 74.62 207 TYR A C 1
ATOM 1562 O O . TYR A 1 207 ? -18.779 0.143 3.615 1.00 74.62 207 TYR A O 1
ATOM 1570 N N . ILE A 1 208 ? -19.963 0.784 5.405 1.00 78.75 208 ILE A N 1
ATOM 1571 C CA . ILE A 1 208 ? -19.548 2.192 5.391 1.00 78.75 208 ILE A CA 1
ATOM 1572 C C . ILE A 1 208 ? -18.487 2.390 6.472 1.00 78.75 208 ILE A C 1
ATOM 1574 O O . ILE A 1 208 ? -18.675 1.967 7.613 1.00 78.75 208 ILE A O 1
ATOM 1578 N N . SER A 1 209 ? -17.360 3.008 6.117 1.00 80.56 209 SER A N 1
ATOM 1579 C CA . SER A 1 209 ? -16.334 3.404 7.086 1.00 80.56 209 SER A CA 1
ATOM 1580 C C . SER A 1 209 ? -16.642 4.804 7.602 1.00 80.56 209 SER A C 1
ATOM 1582 O O . SER A 1 209 ? -16.816 5.708 6.792 1.00 80.56 209 SER A O 1
ATOM 1584 N N . VAL A 1 210 ? -16.651 4.992 8.922 1.00 82.12 210 VAL A N 1
ATOM 1585 C CA . VAL A 1 210 ? -16.733 6.327 9.539 1.00 82.12 210 VAL A CA 1
ATOM 1586 C C . VAL A 1 210 ? -15.353 6.700 10.065 1.00 82.12 210 VAL A C 1
ATOM 1588 O O . VAL A 1 210 ? -14.693 5.877 10.707 1.00 82.12 210 VAL A O 1
ATOM 1591 N N . ALA A 1 211 ? -14.885 7.905 9.737 1.00 81.44 211 ALA A N 1
ATOM 1592 C CA . ALA A 1 211 ? -13.596 8.384 10.207 1.00 81.44 211 ALA A CA 1
ATOM 1593 C C . ALA A 1 211 ? -13.680 8.698 11.705 1.00 81.44 211 ALA A C 1
ATOM 1595 O O . ALA A 1 211 ? -14.661 9.261 12.183 1.00 81.44 211 ALA A O 1
ATOM 1596 N N . SER A 1 212 ? -12.647 8.335 12.467 1.00 78.88 212 SER A N 1
ATOM 1597 C CA . SER A 1 212 ? -12.627 8.580 13.914 1.00 78.88 212 SER A CA 1
ATOM 1598 C C . SER A 1 212 ? -12.642 10.071 14.260 1.00 78.88 212 SER A C 1
ATOM 1600 O O . SER A 1 212 ? -13.083 10.431 15.339 1.00 78.88 212 SER A O 1
ATOM 1602 N N . GLU A 1 213 ? -12.171 10.936 13.360 1.00 82.19 213 GLU A N 1
ATOM 1603 C CA . GLU A 1 213 ? -12.180 12.397 13.527 1.00 82.19 213 GLU A CA 1
ATOM 1604 C C . GLU A 1 213 ? -13.578 13.025 13.454 1.00 82.19 213 GLU A C 1
ATOM 1606 O O . GLU A 1 213 ? -13.775 14.117 13.982 1.00 82.19 213 GLU A O 1
ATOM 1611 N N . ASP A 1 214 ? -14.551 12.315 12.876 1.00 82.38 214 ASP A N 1
ATOM 1612 C CA . ASP A 1 214 ? -15.957 12.731 12.841 1.00 82.38 214 ASP A CA 1
ATOM 1613 C C . ASP A 1 214 ? -16.725 12.316 14.109 1.00 82.38 214 ASP A C 1
ATOM 1615 O O . ASP A 1 214 ? -17.919 12.600 14.230 1.00 82.38 214 ASP A O 1
ATOM 1619 N N . LEU A 1 215 ? -16.063 11.615 15.040 1.00 82.06 215 LEU A N 1
ATOM 1620 C CA . LEU A 1 215 ? -16.663 11.036 16.240 1.00 82.06 215 LEU A CA 1
ATOM 1621 C C . LEU A 1 215 ? -16.042 11.626 17.506 1.00 82.06 215 LEU A C 1
ATOM 1623 O O . LEU A 1 215 ? -14.825 11.721 17.656 1.00 82.06 215 LEU A O 1
ATOM 1627 N N . GLU A 1 216 ? -16.889 11.971 18.466 1.00 83.75 216 GLU A N 1
ATOM 1628 C CA . GLU A 1 216 ? -16.472 12.500 19.758 1.00 83.75 216 GLU A CA 1
ATOM 1629 C C . GLU A 1 216 ? -16.205 11.345 20.729 1.00 83.75 216 GLU A C 1
ATOM 1631 O O . GLU A 1 216 ? -17.146 10.709 21.229 1.00 83.75 216 GLU A O 1
ATOM 1636 N N . TYR A 1 217 ? -14.922 11.070 21.023 1.00 76.19 217 TYR A N 1
ATOM 1637 C CA . TYR A 1 217 ? -14.526 10.055 22.002 1.00 76.19 217 TYR A CA 1
ATOM 1638 C C . TYR A 1 217 ? -13.617 10.488 23.154 1.00 76.19 217 TYR A C 1
ATOM 1640 O O . TYR A 1 217 ? -12.566 11.109 22.910 1.00 76.19 217 TYR A O 1
#

pLDDT: mean 75.35, std 16.84, range [31.58, 94.44]

Sequence (217 aa):
MKNKLPPFLAGVFTTALICSLTVTALAASGQVSFNLSAIKFNGQQISAKGENYTLSSGTNVPASITYTDENGGGTTYLPAKRISELVGVEIGYDAATGSVTIGQKATSSTQTSEASSDKANIKTAQDAVDELKSTLKNPGSLILNKVRLFYYEDQTNFYHVEIDYSATNSLGGYDRSNFYYPMLYDTTGGTLKRETASIIDRDGYDYISVASEDLEY

Radius of gyration: 30.89 Å; chains: 1; bounding box: 107×47×61 Å

Organism: NCBI:txid1076179

Secondary structure (DSSP, 8-state):
------HHHHHHHHHHHHHHHHHHHHHHTTSEEES-S-EEETTEEEE-TTPEEEPTTS-EEES-EEEE-TTS-EEEE--HHHHHHHH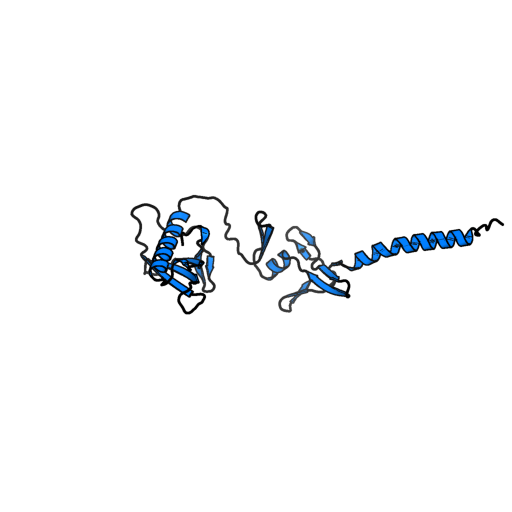T--EEEETTTTEEEES-----------TTSHHHHHHHHHHHHHHHHHH-SSGGG-EEEEEEEEE--SSS-EEEEEEEEE--SSS-SEEEEEEEEES---SSS------S-PEE-TTS-EEEEE-GGGS--